Protein AF-A0A3R9KZ28-F1 (afdb_monomer_lite)

Organism: Streptococcus oralis (NCBI:txid1303)

Foldseek 3Di:
DPPPPPDPLVVVLQVLLLVWFKKKKKKKWWDFPCLVVDQLVRLQVLLCVVFVPQLFFQKKWWQDQVLDIDIDGDDAFAEDPVVVVCVVVLVVVVVVCCCPPVPPVSSVVSVVVPGDLQSTKMKTKGHWKWFAAPPRDIWTWIWMWMATSVGIIMIMIMTRLNRWGDDPLNPDTDGRTDKIWDQDSVDPRRYTDIPDPDDVCVVVVVSVVSSQPPPNGTDIDIDIDMDMDGPPVVVSVVDVCCVVVVPDD

Sequence (249 aa):
MKKTININWGEKISEVSKKIKEFKITSFYMLSTDLYKIDNKKLTHIITNKFENHPATIMILIGTKDNQLIAKKNKFWNIPSEIHHLKDAIDKKTNDYLDLYFIKLEKEKQKWLYSTESNQFIKFVFTPLIEFGKESKIYLYFVTLTVYQNGSIVIDLFEDLRDSFYDVDFQHPYTKTIAKLFPDFKKRNKSYSLDSSQQLDDILNYIKKELSSISGGIQLSERVFTLHFITNMKDMNKLEFFKKDKLYT

Secondary structure (DSSP, 8-state):
--------HHHHHHHHHTT--EEEEEEEEEE-TTGGGS-HHHHHHHHHHHHTT-TTEEEEEEE-TTS-EEEEE-PPPBPPGGGGGGHHHHHHHHHHHIIIIIIIHHHHHHHHSTT-GGG-EEEEEEPPEEEEEGGG-EEEEEEEEEEETTS-EEEEEEEE-TT-EE-TTSS-EE--EEEEEEE-TT-TT-BEEES-S--HHHHHHHHHHHHHTGGG----EEEEEEEEEETTHHHHTTSHHHHHS----

pLDDT: mean 82.63, std 11.64, range [38.84, 97.19]

Structure (mmCIF, N/CA/C/O backbone):
data_AF-A0A3R9KZ28-F1
#
_entry.id   AF-A0A3R9KZ28-F1
#
loop_
_atom_site.group_PDB
_atom_site.id
_atom_site.type_symbol
_atom_site.label_atom_id
_atom_site.label_alt_id
_atom_site.label_comp_id
_atom_site.label_asym_id
_atom_site.label_entity_id
_atom_site.label_seq_id
_atom_site.pdbx_PDB_ins_code
_atom_site.Cartn_x
_atom_site.Cartn_y
_atom_site.Cartn_z
_atom_site.occupancy
_atom_site.B_iso_or_equiv
_atom_site.auth_seq_id
_atom_site.auth_comp_id
_atom_site.auth_asym_id
_atom_site.auth_atom_id
_atom_site.pdbx_PDB_model_num
ATOM 1 N N . MET A 1 1 ? 8.437 21.775 -50.746 1.00 38.84 1 MET A N 1
ATOM 2 C CA . MET A 1 1 ? 7.679 20.695 -50.074 1.00 38.84 1 MET A CA 1
ATOM 3 C C . MET A 1 1 ? 8.191 20.551 -48.646 1.00 38.84 1 MET A C 1
ATOM 5 O O . MET A 1 1 ? 9.370 20.268 -48.474 1.00 38.84 1 MET A O 1
ATOM 9 N N . LYS A 1 2 ? 7.359 20.799 -47.622 1.00 44.62 2 LYS A N 1
ATOM 10 C CA . LYS A 1 2 ? 7.716 20.448 -46.236 1.00 44.62 2 LYS A CA 1
ATOM 11 C C . LYS A 1 2 ? 7.758 18.920 -46.160 1.00 44.62 2 LYS A C 1
ATOM 13 O O . LYS A 1 2 ? 6.738 18.291 -46.417 1.00 44.62 2 LYS A O 1
ATOM 18 N N . LYS A 1 3 ? 8.924 18.332 -45.869 1.00 43.25 3 LYS A N 1
ATOM 19 C CA . LYS A 1 3 ? 9.040 16.892 -45.595 1.00 43.25 3 LYS A CA 1
ATOM 20 C C . LYS A 1 3 ? 8.111 16.562 -44.428 1.00 43.25 3 LYS A C 1
ATOM 22 O O . LYS A 1 3 ? 8.322 17.061 -43.324 1.00 43.25 3 LYS A O 1
ATOM 27 N N . THR A 1 4 ? 7.093 15.748 -44.674 1.00 45.56 4 THR A N 1
ATOM 28 C CA . THR A 1 4 ? 6.280 15.142 -43.624 1.00 45.56 4 THR A CA 1
ATOM 29 C C . THR A 1 4 ? 7.198 14.201 -42.853 1.00 45.56 4 THR A C 1
ATOM 31 O O . THR A 1 4 ? 7.584 13.146 -43.351 1.00 45.56 4 THR A O 1
ATOM 34 N N . ILE A 1 5 ? 7.643 14.626 -41.672 1.00 58.75 5 ILE A N 1
ATOM 35 C CA . ILE A 1 5 ? 8.371 13.751 -40.757 1.00 58.75 5 ILE A CA 1
ATOM 36 C C . ILE A 1 5 ? 7.324 12.776 -40.232 1.00 58.75 5 ILE A C 1
ATOM 38 O O . ILE A 1 5 ? 6.458 13.163 -39.450 1.00 58.75 5 ILE A O 1
ATOM 42 N N . ASN A 1 6 ? 7.356 11.538 -40.718 1.00 56.78 6 ASN A N 1
ATOM 43 C CA . ASN A 1 6 ? 6.483 10.487 -40.219 1.00 56.78 6 ASN A CA 1
ATOM 44 C C . ASN A 1 6 ? 7.032 10.053 -38.852 1.00 56.78 6 ASN A C 1
ATOM 46 O O . ASN A 1 6 ? 7.963 9.255 -38.769 1.00 56.78 6 ASN A O 1
ATOM 50 N N . ILE A 1 7 ? 6.557 10.695 -37.784 1.00 65.19 7 ILE A N 1
ATOM 51 C CA . ILE A 1 7 ? 6.979 10.392 -36.415 1.00 65.19 7 ILE A CA 1
ATOM 52 C C . ILE A 1 7 ? 6.271 9.103 -35.995 1.00 65.19 7 ILE A C 1
ATOM 54 O O . ILE A 1 7 ? 5.045 9.075 -35.908 1.00 65.19 7 ILE A O 1
ATOM 58 N N . ASN A 1 8 ? 7.037 8.049 -35.705 1.00 75.62 8 ASN A N 1
ATOM 59 C CA . ASN A 1 8 ? 6.500 6.851 -35.067 1.00 75.62 8 ASN A CA 1
ATOM 60 C C . ASN A 1 8 ? 6.195 7.162 -33.595 1.00 75.62 8 ASN A C 1
ATOM 62 O O . ASN A 1 8 ? 7.062 7.084 -32.722 1.00 75.62 8 ASN A O 1
ATOM 66 N N . TRP A 1 9 ? 4.956 7.572 -33.326 1.00 70.56 9 TRP A N 1
ATOM 67 C CA . TRP A 1 9 ? 4.518 7.950 -31.984 1.00 70.56 9 TRP A CA 1
ATOM 68 C C . TRP A 1 9 ? 4.666 6.815 -30.973 1.00 70.56 9 TRP A C 1
ATOM 70 O O . TRP A 1 9 ? 5.047 7.090 -29.842 1.00 70.56 9 TRP A O 1
ATOM 80 N N . GLY A 1 10 ? 4.465 5.556 -31.375 1.00 71.88 10 GLY A N 1
ATOM 81 C CA . GLY A 1 10 ? 4.598 4.408 -30.474 1.00 71.88 10 GLY A CA 1
ATOM 82 C C . GLY A 1 10 ? 6.016 4.245 -29.915 1.00 71.88 10 GLY A C 1
ATOM 83 O O . GLY A 1 10 ? 6.197 4.063 -28.710 1.00 71.88 10 GLY A O 1
ATOM 84 N N . GLU A 1 11 ? 7.038 4.380 -30.763 1.00 74.06 11 GLU A N 1
ATOM 85 C CA . GLU A 1 11 ? 8.442 4.339 -30.325 1.00 74.06 11 GLU A CA 1
ATOM 86 C C . GLU A 1 11 ? 8.787 5.539 -29.440 1.00 74.06 11 GLU A C 1
ATOM 88 O O . GLU A 1 11 ? 9.354 5.372 -28.359 1.00 74.06 11 GLU A O 1
ATOM 93 N N . LYS A 1 12 ? 8.366 6.741 -29.850 1.00 76.88 12 LYS A N 1
ATOM 94 C CA . LYS A 1 12 ? 8.631 7.985 -29.116 1.00 76.88 12 LYS A CA 1
ATOM 95 C C . LYS A 1 12 ? 7.970 7.995 -27.733 1.00 76.88 12 LYS A C 1
ATOM 97 O O . LYS A 1 12 ? 8.601 8.408 -26.763 1.00 76.88 12 LYS A O 1
ATOM 102 N N . ILE A 1 13 ? 6.731 7.511 -27.620 1.00 76.12 13 ILE A N 1
ATOM 103 C CA . ILE A 1 13 ? 6.022 7.371 -26.341 1.00 76.12 13 ILE A CA 1
ATOM 104 C C . ILE A 1 13 ? 6.756 6.372 -25.455 1.00 76.12 13 ILE A C 1
ATOM 106 O O . ILE A 1 13 ? 7.112 6.720 -24.337 1.00 76.12 13 ILE A O 1
ATOM 110 N N . SER A 1 14 ? 7.099 5.190 -25.973 1.00 76.50 14 SER A N 1
ATOM 111 C CA . SER A 1 14 ? 7.869 4.190 -25.223 1.00 76.50 14 SER A CA 1
ATOM 112 C C . SER A 1 14 ? 9.207 4.741 -24.701 1.00 76.50 14 SER A C 1
ATOM 114 O O . SER A 1 14 ? 9.597 4.455 -23.567 1.00 76.50 14 SER A O 1
ATOM 116 N N . GLU A 1 15 ? 9.923 5.552 -25.485 1.00 80.62 15 GLU A N 1
ATOM 117 C CA . GLU A 1 15 ? 11.156 6.214 -25.038 1.00 80.62 15 GLU A CA 1
ATOM 118 C C . GLU A 1 15 ? 10.928 7.251 -23.932 1.00 80.62 15 GLU A C 1
ATOM 120 O O . GLU A 1 15 ? 11.744 7.362 -23.013 1.00 80.62 15 GLU A O 1
ATOM 125 N N . VAL A 1 16 ? 9.844 8.025 -24.018 1.00 79.00 16 VAL A N 1
ATOM 126 C CA . VAL A 1 16 ? 9.490 9.042 -23.020 1.00 79.00 16 VAL A CA 1
ATOM 127 C C . VAL A 1 16 ? 8.975 8.392 -21.737 1.00 79.00 16 VAL A C 1
ATOM 129 O O . VAL A 1 16 ? 9.408 8.789 -20.659 1.00 79.00 16 VAL A O 1
ATOM 132 N N . SER A 1 17 ? 8.128 7.365 -21.830 1.00 79.00 17 SER A N 1
ATOM 133 C CA . SER A 1 17 ? 7.586 6.621 -20.688 1.00 79.00 17 SER A CA 1
ATOM 134 C C . SER A 1 17 ? 8.682 6.088 -19.771 1.00 79.00 17 SER A C 1
ATOM 136 O O . SER A 1 17 ? 8.614 6.269 -18.562 1.00 79.00 17 SER A O 1
ATOM 138 N N . LYS A 1 18 ? 9.767 5.547 -20.341 1.00 80.44 18 LYS A N 1
ATOM 139 C CA . LYS A 1 18 ? 10.935 5.076 -19.572 1.00 80.44 18 LYS A CA 1
ATOM 140 C C . LYS A 1 18 ? 11.618 6.173 -18.748 1.00 80.44 18 LYS A C 1
ATOM 142 O O . LYS A 1 18 ? 12.398 5.864 -17.852 1.00 80.44 18 LYS A O 1
ATOM 147 N N . LYS A 1 19 ? 11.385 7.446 -19.076 1.00 82.06 19 LYS A N 1
ATOM 148 C CA . LYS A 1 19 ? 11.938 8.596 -18.353 1.00 82.06 19 LYS A CA 1
ATOM 149 C C . LYS A 1 19 ? 11.012 9.067 -17.236 1.00 82.06 19 LYS A C 1
ATOM 151 O O . LYS A 1 19 ? 11.490 9.797 -16.375 1.00 82.06 19 LYS A O 1
ATOM 156 N N . ILE A 1 20 ? 9.738 8.671 -17.215 1.00 81.94 20 ILE A N 1
ATOM 157 C CA . ILE A 1 20 ? 8.783 9.071 -16.177 1.00 81.94 20 ILE A CA 1
ATOM 158 C C . ILE A 1 20 ? 9.112 8.331 -14.876 1.00 81.94 20 ILE A C 1
ATOM 160 O O . ILE A 1 20 ? 9.275 7.112 -14.847 1.00 81.94 20 ILE A O 1
ATOM 164 N N . LYS A 1 21 ? 9.223 9.084 -13.778 1.00 85.44 21 LYS A N 1
ATOM 165 C CA . LYS A 1 21 ? 9.372 8.534 -12.427 1.00 85.44 21 LYS A CA 1
ATOM 166 C C . LYS A 1 21 ? 8.115 8.826 -11.629 1.00 85.44 21 LYS A C 1
ATOM 168 O O . LYS A 1 21 ? 8.004 9.897 -11.028 1.00 85.44 21 LYS A O 1
ATOM 173 N N . GLU A 1 22 ? 7.197 7.872 -11.621 1.00 85.75 22 GLU A N 1
ATOM 174 C CA . GLU A 1 22 ? 5.866 8.048 -11.053 1.00 85.75 22 GLU A CA 1
ATOM 175 C C . GLU A 1 22 ? 5.542 7.038 -9.951 1.00 85.75 22 GLU A C 1
ATOM 177 O O . GLU A 1 22 ? 5.983 5.889 -9.980 1.00 85.75 22 GLU A O 1
ATOM 182 N N . PHE A 1 23 ? 4.729 7.491 -8.999 1.00 86.31 23 PHE A N 1
ATOM 183 C CA . PHE A 1 23 ? 3.966 6.645 -8.088 1.00 86.31 23 PHE A CA 1
ATOM 184 C C . PHE A 1 23 ? 2.494 6.939 -8.250 1.00 86.31 23 PHE A C 1
ATOM 186 O O . PHE A 1 23 ? 2.109 8.103 -8.365 1.00 86.31 23 PHE A O 1
ATOM 193 N N . LYS A 1 24 ? 1.677 5.901 -8.161 1.00 88.00 24 LYS A N 1
ATOM 194 C CA . LYS A 1 24 ? 0.230 6.044 -8.139 1.00 88.00 24 LYS A CA 1
ATOM 195 C C . LYS A 1 24 ? -0.306 5.531 -6.814 1.00 88.00 24 LYS A C 1
ATOM 197 O O . LYS A 1 24 ? 0.131 4.499 -6.311 1.00 88.00 24 LYS A O 1
ATOM 202 N N . ILE A 1 25 ? -1.227 6.286 -6.233 1.00 89.94 25 ILE A N 1
ATOM 203 C CA . ILE A 1 25 ? -1.966 5.891 -5.039 1.00 89.94 25 ILE A CA 1
ATOM 204 C C . ILE A 1 25 ? -3.438 5.865 -5.415 1.00 89.94 25 ILE A C 1
ATOM 206 O O . ILE A 1 25 ? -3.992 6.889 -5.812 1.00 89.94 25 ILE A O 1
ATOM 210 N N . THR A 1 26 ? -4.068 4.705 -5.281 1.00 91.88 26 THR A N 1
ATOM 211 C CA . THR A 1 26 ? -5.521 4.573 -5.389 1.00 91.88 26 THR A CA 1
ATOM 212 C C . THR A 1 26 ? -6.090 4.337 -3.998 1.00 91.88 26 THR A C 1
ATOM 214 O O . THR A 1 26 ? -5.868 3.284 -3.402 1.00 91.88 26 THR A O 1
ATOM 217 N N . SER A 1 27 ? -6.805 5.327 -3.478 1.00 93.56 27 SER A N 1
ATOM 218 C CA . SER A 1 27 ? -7.429 5.305 -2.160 1.00 93.56 27 SER A CA 1
ATOM 219 C C . SER A 1 27 ? -8.894 4.900 -2.271 1.00 93.56 27 SER A C 1
ATOM 221 O O . SER A 1 27 ? -9.668 5.492 -3.024 1.00 93.56 27 SER A O 1
ATOM 223 N N . PHE A 1 28 ? -9.286 3.917 -1.471 1.00 94.75 28 PHE A N 1
ATOM 224 C CA . PHE A 1 28 ? -10.650 3.445 -1.304 1.00 94.75 28 PHE A CA 1
ATOM 225 C C . PHE A 1 28 ? -11.130 3.848 0.092 1.00 94.75 28 PHE A C 1
ATOM 227 O O . PHE A 1 28 ? -10.753 3.247 1.102 1.00 94.75 28 PHE A O 1
ATOM 234 N N . TYR A 1 29 ? -11.970 4.877 0.157 1.00 93.00 29 TYR A N 1
ATOM 235 C CA . TYR A 1 29 ? -12.619 5.301 1.393 1.00 93.00 29 TYR A CA 1
ATOM 236 C C . TYR A 1 29 ? -13.798 4.382 1.677 1.00 93.00 29 TYR A C 1
ATOM 238 O O . TYR A 1 29 ? -14.745 4.323 0.889 1.00 93.00 29 TYR A O 1
ATOM 246 N N . MET A 1 30 ? -13.729 3.666 2.796 1.00 93.19 30 MET A N 1
ATOM 247 C CA . MET A 1 30 ? -14.777 2.750 3.229 1.00 93.19 30 MET A CA 1
ATOM 248 C C . MET A 1 30 ? -15.790 3.524 4.071 1.00 93.19 30 MET A C 1
ATOM 250 O O . MET A 1 30 ? -15.479 3.996 5.164 1.00 93.19 30 MET A O 1
ATOM 254 N N . LEU A 1 31 ? -17.000 3.674 3.543 1.00 87.44 31 LEU A N 1
ATOM 255 C CA . LEU A 1 31 ? -18.079 4.452 4.140 1.00 87.44 31 LEU A CA 1
ATOM 256 C C . LEU A 1 31 ? -19.229 3.531 4.526 1.00 87.44 31 LEU A C 1
ATOM 258 O O . LEU A 1 31 ? -19.602 2.641 3.771 1.00 87.44 31 LEU A O 1
ATOM 262 N N . SER A 1 32 ? -19.850 3.769 5.672 1.00 85.56 32 SER A N 1
ATOM 263 C CA . SER A 1 32 ? -21.098 3.103 6.032 1.00 85.56 32 SER A CA 1
ATOM 264 C C . SER A 1 32 ? -21.897 3.985 6.965 1.00 85.56 32 SER A C 1
ATOM 266 O O . SER A 1 32 ? -21.346 4.601 7.878 1.00 85.56 32 SER A O 1
ATOM 268 N N . THR A 1 33 ? -23.210 3.990 6.771 1.00 83.38 33 THR A N 1
ATOM 269 C CA . THR A 1 33 ? -24.144 4.580 7.725 1.00 83.38 33 THR A CA 1
ATOM 270 C C . THR A 1 33 ? -24.236 3.771 9.012 1.00 83.38 33 THR A C 1
ATOM 272 O O . THR A 1 33 ? -24.865 4.232 9.939 1.00 83.38 33 THR A O 1
ATOM 275 N N . ASP A 1 34 ? -23.636 2.588 9.128 1.00 85.31 34 ASP A N 1
ATOM 276 C CA . ASP A 1 34 ? -23.659 1.829 10.384 1.00 85.31 34 ASP A CA 1
ATOM 277 C C . ASP A 1 34 ? -22.383 2.001 11.209 1.00 85.31 34 ASP A C 1
ATOM 279 O O . ASP A 1 34 ? -22.393 1.742 12.411 1.00 85.31 34 ASP A O 1
ATOM 283 N N . LEU A 1 35 ? -21.300 2.512 10.608 1.00 84.50 35 LEU A N 1
ATOM 284 C CA . LEU A 1 35 ? -20.039 2.738 11.320 1.00 84.50 35 LEU A CA 1
ATOM 285 C C . LEU A 1 35 ? -20.182 3.769 12.447 1.00 84.50 35 LEU A C 1
ATOM 287 O O . LEU A 1 35 ? -19.581 3.577 13.498 1.00 84.50 35 LEU A O 1
ATOM 291 N N . TYR A 1 36 ? -21.027 4.799 12.287 1.00 82.94 36 TYR A N 1
ATOM 292 C CA . TYR A 1 36 ? -21.241 5.812 13.337 1.00 82.94 36 TYR A CA 1
ATOM 293 C C . TYR A 1 36 ? -21.852 5.230 14.623 1.00 82.94 36 TYR A C 1
ATOM 295 O O . TYR A 1 36 ? -21.761 5.843 15.684 1.00 82.94 36 TYR A O 1
ATOM 303 N N . LYS A 1 37 ? -22.504 4.062 14.536 1.00 88.56 37 LYS A N 1
ATOM 304 C CA . LYS A 1 37 ? -23.132 3.383 15.680 1.00 88.56 37 LYS A CA 1
ATOM 305 C C . LYS A 1 37 ? -22.102 2.670 16.561 1.00 88.56 37 LYS A C 1
ATOM 307 O O . LYS A 1 37 ? -22.441 2.212 17.651 1.00 88.56 37 LYS A O 1
ATOM 312 N N . ILE A 1 38 ? -20.864 2.537 16.090 1.00 88.31 38 ILE A N 1
ATOM 313 C CA . ILE A 1 38 ? -19.772 1.873 16.793 1.00 88.31 38 ILE A CA 1
ATOM 314 C C . ILE A 1 38 ? -18.847 2.955 17.343 1.00 88.31 38 ILE A C 1
ATOM 316 O O . ILE A 1 38 ? -18.367 3.802 16.600 1.00 88.31 38 ILE A O 1
ATOM 320 N N . ASP A 1 39 ? -18.561 2.906 18.644 1.00 91.62 39 ASP A N 1
ATOM 321 C CA . ASP A 1 39 ? -17.535 3.763 19.241 1.00 91.62 39 ASP A CA 1
ATOM 322 C C . ASP A 1 39 ? -16.195 3.616 18.492 1.00 91.62 39 ASP A C 1
ATOM 324 O O . ASP A 1 39 ? -15.733 2.499 18.242 1.00 91.62 39 ASP A O 1
ATOM 328 N N . ASN A 1 40 ? -15.550 4.734 18.149 1.00 90.38 40 ASN A N 1
ATOM 329 C CA . ASN A 1 40 ? -14.350 4.725 17.308 1.00 90.38 40 ASN A CA 1
ATOM 330 C C . ASN A 1 40 ? -13.169 3.979 17.946 1.00 90.38 40 ASN A C 1
ATOM 332 O O . ASN A 1 40 ? -12.395 3.330 17.234 1.00 90.38 40 ASN A O 1
ATOM 336 N N . LYS A 1 41 ? -13.030 4.019 19.280 1.00 89.38 41 LYS A N 1
ATOM 337 C CA . LYS A 1 41 ? -11.977 3.264 19.977 1.00 89.38 41 LYS A CA 1
ATOM 338 C C . LYS A 1 41 ? -12.266 1.770 19.885 1.00 89.38 41 LYS A C 1
ATOM 340 O O . LYS A 1 41 ? -11.364 0.990 19.579 1.00 89.38 41 LYS A O 1
ATOM 345 N N . LYS A 1 42 ? -13.529 1.372 20.070 1.00 92.12 42 LYS A N 1
ATOM 346 C CA . LYS A 1 42 ? -13.981 -0.013 19.878 1.00 92.12 42 LYS A CA 1
ATOM 347 C C . LYS A 1 42 ? -13.774 -0.483 18.436 1.00 92.12 42 LYS A C 1
ATOM 349 O O . LYS A 1 42 ? -13.257 -1.580 18.236 1.00 92.12 42 LYS A O 1
ATOM 354 N N . LEU A 1 43 ? -14.126 0.333 17.444 1.00 91.62 43 LEU A N 1
ATOM 355 C CA . LEU A 1 43 ? -13.914 0.039 16.024 1.00 91.62 43 LEU A CA 1
ATOM 356 C C . LEU A 1 43 ? -12.428 -0.179 15.721 1.00 91.62 43 LEU A C 1
ATOM 358 O O . LEU A 1 43 ? -12.052 -1.210 15.162 1.00 91.62 43 LEU A O 1
ATOM 362 N N . THR A 1 44 ? -11.581 0.755 16.158 1.00 91.25 44 THR A N 1
ATOM 363 C CA . THR A 1 44 ? -10.124 0.669 15.995 1.00 91.25 44 THR A CA 1
ATOM 364 C C . THR A 1 44 ? -9.574 -0.603 16.635 1.00 91.25 44 THR A C 1
ATOM 366 O O . THR A 1 44 ? -8.768 -1.299 16.019 1.00 91.25 44 THR A O 1
ATOM 369 N N . HIS A 1 45 ? -10.043 -0.962 17.833 1.00 92.25 45 HIS A N 1
ATOM 370 C CA . HIS A 1 45 ? -9.635 -2.187 18.518 1.00 92.25 45 HIS A CA 1
ATOM 371 C C . HIS A 1 45 ? -10.047 -3.458 17.755 1.00 92.25 45 HIS A C 1
ATOM 373 O O . HIS A 1 45 ? -9.219 -4.346 17.559 1.00 92.25 45 HIS A O 1
ATOM 379 N N . ILE A 1 46 ? -11.293 -3.537 17.267 1.00 92.62 46 ILE A N 1
ATOM 380 C CA . ILE A 1 46 ? -11.783 -4.681 16.476 1.00 92.62 46 ILE A CA 1
ATOM 381 C C . ILE A 1 46 ? -10.928 -4.877 15.221 1.00 92.62 46 ILE A C 1
ATOM 383 O O . ILE A 1 46 ? -10.500 -5.997 14.936 1.00 92.62 46 ILE A O 1
ATOM 387 N N . ILE A 1 47 ? -10.666 -3.797 14.479 1.00 93.88 47 ILE A N 1
ATOM 388 C CA . ILE A 1 47 ? -9.858 -3.863 13.257 1.00 93.88 47 ILE A CA 1
ATOM 389 C C . ILE A 1 47 ? -8.415 -4.244 13.604 1.00 93.88 47 ILE A C 1
ATOM 391 O O . ILE A 1 47 ? -7.850 -5.142 12.984 1.00 93.88 47 ILE A O 1
ATOM 395 N N . THR A 1 48 ? -7.835 -3.645 14.644 1.00 93.56 48 THR A N 1
ATOM 396 C CA . THR A 1 48 ? -6.464 -3.961 15.069 1.00 93.56 48 THR A CA 1
ATOM 397 C C . THR A 1 48 ? -6.301 -5.437 15.399 1.00 93.56 48 THR A C 1
ATOM 399 O O . THR A 1 48 ? -5.414 -6.083 14.846 1.00 93.56 48 THR A O 1
ATOM 402 N N . ASN A 1 49 ? -7.213 -6.016 16.180 1.00 92.75 49 ASN A N 1
ATOM 403 C CA . ASN A 1 49 ? -7.156 -7.437 16.526 1.00 92.75 49 ASN A CA 1
ATOM 404 C C . ASN A 1 49 ? -7.225 -8.359 15.297 1.00 92.75 49 ASN A C 1
ATOM 406 O O . ASN A 1 49 ? -6.614 -9.427 15.301 1.00 92.75 49 ASN A O 1
ATOM 410 N N . LYS A 1 50 ? -7.948 -7.959 14.241 1.00 91.81 50 LYS A N 1
ATOM 411 C CA . LYS A 1 50 ? -8.041 -8.730 12.991 1.00 91.81 50 LYS A CA 1
ATOM 412 C C . LYS A 1 50 ? -6.751 -8.685 12.168 1.00 91.81 50 LYS A C 1
ATOM 414 O O . LYS A 1 50 ? -6.380 -9.696 11.575 1.00 91.81 50 LYS A O 1
ATOM 419 N N . PHE A 1 51 ? -6.078 -7.535 12.108 1.00 92.94 51 PHE A N 1
ATOM 420 C CA . PHE A 1 51 ? -5.007 -7.309 11.129 1.00 92.94 51 PHE A CA 1
ATOM 421 C C . PHE A 1 51 ? -3.594 -7.224 11.710 1.00 92.94 51 PHE A C 1
ATOM 423 O O . PHE A 1 51 ? -2.644 -7.508 10.982 1.00 92.94 51 PHE A O 1
ATOM 430 N N . GLU A 1 52 ? -3.412 -6.901 12.993 1.00 91.38 52 GLU A N 1
ATOM 431 C CA . GLU A 1 52 ? -2.078 -6.701 13.583 1.00 91.38 52 GLU A CA 1
ATOM 432 C C . GLU A 1 52 ? -1.195 -7.952 13.455 1.00 91.38 52 GLU A C 1
ATOM 434 O O . GLU A 1 52 ? -0.048 -7.880 13.016 1.00 91.38 52 GLU A O 1
ATOM 439 N N . ASN A 1 53 ? -1.761 -9.117 13.777 1.00 86.94 53 ASN A N 1
ATOM 440 C CA . ASN A 1 53 ? -1.061 -10.402 13.731 1.00 86.94 53 ASN A CA 1
ATOM 441 C C . ASN A 1 53 ? -1.346 -11.195 12.452 1.00 86.94 53 ASN A C 1
ATOM 443 O O . ASN A 1 53 ? -0.938 -12.355 12.337 1.00 86.94 53 ASN A O 1
ATOM 447 N N . HIS A 1 54 ? -2.051 -10.593 11.492 1.00 87.50 54 HIS A N 1
ATOM 448 C CA . HIS A 1 54 ? -2.353 -11.268 10.244 1.00 87.50 54 HIS A CA 1
ATOM 449 C C . HIS A 1 54 ? -1.039 -11.622 9.521 1.00 87.50 54 HIS A C 1
ATOM 451 O O . HIS A 1 54 ? -0.156 -10.767 9.416 1.00 87.50 54 HIS A O 1
ATOM 457 N N . PRO A 1 55 ? -0.875 -12.853 8.993 1.00 85.19 55 PRO A N 1
ATOM 458 C CA . PRO A 1 55 ? 0.391 -13.293 8.413 1.00 85.19 55 PRO A CA 1
ATOM 459 C C . PRO A 1 55 ? 0.934 -12.368 7.323 1.00 85.19 55 PRO A C 1
ATOM 461 O O . PRO A 1 55 ? 2.148 -12.222 7.219 1.00 85.19 55 PRO A O 1
ATOM 464 N N . ALA A 1 56 ? 0.046 -11.742 6.547 1.00 88.69 56 ALA A N 1
ATOM 465 C CA . ALA A 1 56 ? 0.382 -10.820 5.461 1.00 88.69 56 ALA A CA 1
ATOM 466 C C . ALA A 1 56 ? 0.778 -9.409 5.920 1.00 88.69 56 ALA A C 1
ATOM 468 O O . ALA A 1 56 ? 1.278 -8.645 5.104 1.00 88.69 56 ALA A O 1
ATOM 469 N N . THR A 1 57 ? 0.572 -9.044 7.186 1.00 92.81 57 THR A N 1
ATOM 470 C CA . THR A 1 57 ? 0.947 -7.725 7.706 1.00 92.81 57 THR A CA 1
ATOM 471 C C . THR A 1 57 ? 2.456 -7.681 7.931 1.00 92.81 57 THR A C 1
ATOM 473 O O . THR A 1 57 ? 2.977 -8.318 8.849 1.00 92.81 57 THR A O 1
ATOM 476 N N . ILE A 1 58 ? 3.171 -6.922 7.098 1.00 94.31 58 ILE A N 1
ATOM 477 C CA . ILE A 1 58 ? 4.639 -6.796 7.148 1.00 94.31 58 ILE A CA 1
ATOM 478 C C . ILE A 1 58 ? 5.104 -5.543 7.887 1.00 94.31 58 ILE A C 1
ATOM 480 O O . ILE A 1 58 ? 6.263 -5.461 8.289 1.00 94.31 58 ILE A O 1
ATOM 484 N N . MET A 1 59 ? 4.215 -4.574 8.099 1.00 96.44 59 MET A N 1
ATOM 485 C CA . MET A 1 59 ? 4.485 -3.411 8.934 1.00 96.44 59 MET A CA 1
ATOM 486 C C . MET A 1 59 ? 3.196 -2.881 9.561 1.00 96.44 59 MET A C 1
ATOM 488 O O . MET A 1 59 ? 2.137 -2.884 8.937 1.00 96.44 59 MET A O 1
ATOM 492 N N . ILE A 1 60 ? 3.316 -2.395 10.794 1.00 97.19 60 ILE A N 1
ATOM 493 C CA . ILE A 1 60 ? 2.286 -1.625 11.490 1.00 97.19 60 ILE A CA 1
ATOM 494 C C . ILE A 1 60 ? 2.864 -0.249 11.801 1.00 97.19 60 ILE A C 1
ATOM 496 O O . ILE A 1 60 ? 3.996 -0.139 12.284 1.00 97.19 60 ILE A O 1
ATOM 500 N N . LEU A 1 61 ? 2.080 0.788 11.534 1.00 95.44 61 LEU A N 1
ATOM 501 C CA . LEU A 1 61 ? 2.388 2.172 11.864 1.00 95.44 61 LEU A CA 1
ATOM 502 C C . LEU A 1 61 ? 1.314 2.732 12.782 1.00 95.44 61 LEU A C 1
ATOM 504 O O . LEU A 1 61 ? 0.127 2.552 12.519 1.00 95.44 61 LEU A O 1
ATOM 508 N N . ILE A 1 62 ? 1.732 3.434 13.828 1.00 93.69 62 ILE A N 1
ATOM 509 C CA . ILE A 1 62 ? 0.834 4.094 14.772 1.00 93.69 62 ILE A CA 1
ATOM 510 C C . ILE A 1 62 ? 1.221 5.567 14.837 1.00 93.69 62 ILE A C 1
ATOM 512 O O . ILE A 1 62 ? 2.323 5.900 15.279 1.00 93.69 62 ILE A O 1
ATOM 516 N N . GLY A 1 63 ? 0.318 6.432 14.379 1.00 90.38 63 GLY A N 1
ATOM 517 C CA . GLY A 1 63 ? 0.409 7.876 14.577 1.00 90.38 63 GLY A CA 1
ATOM 518 C C . GLY A 1 63 ? -0.226 8.258 15.909 1.00 90.38 63 GLY A C 1
ATOM 519 O O . GLY A 1 63 ? -1.392 7.939 16.149 1.00 90.38 63 GLY A O 1
ATOM 520 N N . THR A 1 64 ? 0.531 8.915 16.786 1.00 86.88 64 THR A N 1
ATOM 521 C CA . THR A 1 64 ? 0.060 9.337 18.114 1.00 86.88 64 THR A CA 1
ATOM 522 C C . THR A 1 64 ? -0.423 10.791 18.109 1.00 86.88 64 THR A C 1
ATOM 524 O O . THR A 1 64 ? -0.132 11.548 17.187 1.00 86.88 64 THR A O 1
ATOM 527 N N . LYS A 1 65 ? -1.132 11.212 19.170 1.00 80.75 65 LYS A N 1
ATOM 528 C CA . LYS A 1 65 ? -1.534 12.623 19.367 1.00 80.75 65 LYS A CA 1
ATOM 529 C C . LYS A 1 65 ? -0.361 13.600 19.368 1.00 80.75 65 LYS A C 1
ATOM 531 O O . LYS A 1 65 ? -0.539 14.756 19.010 1.00 80.75 65 LYS A O 1
ATOM 536 N N . ASP A 1 66 ? 0.816 13.137 19.777 1.00 79.56 66 ASP A N 1
ATOM 537 C CA . ASP A 1 66 ? 2.006 13.969 19.940 1.00 79.56 66 ASP A CA 1
ATOM 538 C C . ASP A 1 66 ? 2.834 14.012 18.639 1.00 79.56 66 ASP A C 1
ATOM 540 O O . ASP A 1 66 ? 4.039 14.264 18.666 1.00 79.56 66 ASP A O 1
ATOM 544 N N . ASN A 1 67 ? 2.201 13.708 17.495 1.00 76.62 67 ASN A N 1
ATOM 545 C CA . ASN A 1 67 ? 2.810 13.595 16.166 1.00 76.62 67 ASN A CA 1
ATOM 546 C C . ASN A 1 67 ? 4.002 12.622 16.109 1.00 76.62 67 ASN A C 1
ATOM 548 O O . ASN A 1 67 ? 4.881 12.738 15.248 1.00 76.62 67 ASN A O 1
ATOM 552 N N . GLN A 1 68 ? 4.052 11.649 17.023 1.00 85.75 68 GLN A N 1
ATOM 553 C CA . GLN A 1 68 ? 5.039 10.579 16.969 1.00 85.75 68 GLN A CA 1
ATOM 554 C C . GLN A 1 68 ? 4.534 9.468 16.053 1.00 85.75 68 GLN A C 1
ATOM 556 O O . GLN A 1 68 ? 3.347 9.144 16.037 1.00 85.75 68 GLN A O 1
ATOM 561 N N . LEU A 1 69 ? 5.459 8.868 15.307 1.00 90.12 69 LEU A N 1
ATOM 562 C CA . LEU A 1 69 ? 5.186 7.712 14.465 1.00 90.12 69 LEU A CA 1
ATOM 563 C C . LEU A 1 69 ? 5.936 6.509 15.027 1.00 90.12 69 LEU A C 1
ATOM 565 O O . LEU A 1 69 ? 7.168 6.480 15.016 1.00 90.12 69 LEU A O 1
ATOM 569 N N . ILE A 1 70 ? 5.189 5.520 15.505 1.00 92.69 70 ILE A N 1
ATOM 570 C CA . ILE A 1 70 ? 5.732 4.236 15.945 1.00 92.69 70 ILE A CA 1
ATOM 571 C C . ILE A 1 70 ? 5.638 3.274 14.766 1.00 92.69 70 ILE A C 1
ATOM 573 O O . ILE A 1 70 ? 4.560 3.093 14.204 1.00 92.69 70 ILE A O 1
ATOM 577 N N . ALA A 1 71 ? 6.757 2.652 14.397 1.00 94.88 71 ALA A N 1
ATOM 578 C CA . ALA A 1 71 ? 6.827 1.692 13.302 1.00 94.88 71 ALA A CA 1
ATOM 579 C C . ALA A 1 71 ? 7.312 0.332 13.804 1.00 94.88 71 ALA A C 1
ATOM 581 O O . ALA A 1 71 ? 8.375 0.227 14.414 1.00 94.88 71 ALA A O 1
ATOM 582 N N . LYS A 1 72 ? 6.550 -0.719 13.504 1.00 94.94 72 LYS A N 1
ATOM 583 C CA . LYS A 1 72 ? 6.897 -2.110 13.807 1.00 94.94 72 LYS A CA 1
ATOM 584 C C . LYS A 1 72 ? 6.942 -2.898 12.505 1.00 94.94 72 LYS A C 1
ATOM 586 O O . LYS A 1 72 ? 5.910 -3.085 11.866 1.00 94.94 72 LYS A O 1
ATOM 591 N N . LYS A 1 73 ? 8.134 -3.351 12.111 1.00 93.94 73 LYS A N 1
ATOM 592 C CA . LYS A 1 73 ? 8.328 -4.245 10.960 1.00 93.94 73 LYS A CA 1
ATOM 593 C C . LYS A 1 73 ? 8.183 -5.701 11.402 1.00 93.94 73 LYS A C 1
ATOM 595 O O . LYS A 1 73 ? 8.718 -6.097 12.435 1.00 93.94 73 LYS A O 1
ATOM 600 N N . ASN A 1 74 ? 7.494 -6.494 10.594 1.00 90.38 74 ASN A N 1
ATOM 601 C CA . ASN A 1 74 ? 7.377 -7.939 10.746 1.00 90.38 74 ASN A CA 1
ATOM 602 C C . ASN A 1 74 ? 8.256 -8.650 9.705 1.00 90.38 74 ASN A C 1
ATOM 604 O O . ASN A 1 74 ? 8.766 -8.040 8.766 1.00 90.38 74 ASN A O 1
ATOM 608 N N . LYS A 1 75 ? 8.433 -9.966 9.869 1.00 87.44 75 LYS A N 1
ATOM 609 C CA . LYS A 1 75 ? 9.192 -10.786 8.913 1.00 87.44 75 LYS A CA 1
ATOM 610 C C . LYS A 1 75 ? 8.496 -10.824 7.551 1.00 87.44 75 LYS A C 1
ATOM 612 O O . LYS A 1 75 ? 7.284 -11.033 7.485 1.00 87.44 75 LYS A O 1
ATOM 617 N N . PHE A 1 76 ? 9.286 -10.693 6.489 1.00 88.88 76 PHE A N 1
ATOM 618 C CA . PHE A 1 76 ? 8.817 -10.872 5.120 1.00 88.88 76 PHE A CA 1
ATOM 619 C C . PHE A 1 76 ? 8.472 -12.329 4.820 1.00 88.88 76 PHE A C 1
ATOM 621 O O . PHE A 1 76 ? 8.881 -13.252 5.529 1.00 88.88 76 PHE A O 1
ATOM 628 N N . TRP A 1 77 ? 7.668 -12.506 3.778 1.00 89.25 77 TRP A N 1
ATOM 629 C CA . TRP A 1 77 ? 7.201 -13.806 3.320 1.00 89.25 77 TRP A CA 1
ATOM 630 C C . TRP A 1 77 ? 8.309 -14.582 2.607 1.00 89.25 77 TRP A C 1
ATOM 632 O O . TRP A 1 77 ? 9.223 -14.008 2.014 1.00 89.25 77 TRP A O 1
ATOM 642 N N . ASN A 1 78 ? 8.210 -15.907 2.662 1.00 87.62 78 ASN A N 1
ATOM 643 C CA . ASN A 1 78 ? 9.083 -16.805 1.922 1.00 87.62 78 ASN A CA 1
ATOM 644 C C . ASN A 1 78 ? 8.759 -16.708 0.431 1.00 87.62 78 ASN A C 1
ATOM 646 O O . ASN A 1 78 ? 7.590 -16.751 0.040 1.00 87.62 78 ASN A O 1
ATOM 650 N N . ILE A 1 79 ? 9.789 -16.604 -0.400 1.00 87.25 79 ILE A N 1
ATOM 651 C CA . ILE A 1 79 ? 9.632 -16.652 -1.853 1.00 87.25 79 ILE A CA 1
ATOM 652 C C . ILE A 1 79 ? 9.823 -18.095 -2.359 1.00 87.25 79 ILE A C 1
ATOM 654 O O . ILE A 1 79 ? 10.476 -18.874 -1.670 1.00 87.25 79 ILE A O 1
ATOM 658 N N . PRO A 1 80 ? 9.241 -18.488 -3.507 1.00 86.50 80 PRO A N 1
ATOM 659 C CA . PRO A 1 80 ? 9.421 -19.820 -4.073 1.00 86.50 80 PRO A CA 1
ATOM 660 C C . PRO A 1 80 ? 10.884 -20.109 -4.416 1.00 86.50 80 PRO A C 1
ATOM 662 O O . PRO A 1 80 ? 11.633 -19.207 -4.806 1.00 86.50 80 PRO A O 1
ATOM 665 N N . SER A 1 81 ? 11.279 -21.376 -4.310 1.00 86.75 81 SER A N 1
ATOM 666 C CA . SER A 1 81 ? 12.651 -21.835 -4.563 1.00 86.75 81 SER A CA 1
ATOM 667 C C . SER A 1 81 ? 13.184 -21.458 -5.946 1.00 86.75 81 SER A C 1
ATOM 669 O O . SER A 1 81 ? 14.360 -21.136 -6.093 1.00 86.75 81 SER A O 1
ATOM 671 N N . GLU A 1 82 ? 12.302 -21.430 -6.939 1.00 85.19 82 GLU A N 1
ATOM 672 C CA . GLU A 1 82 ? 12.556 -21.141 -8.349 1.00 85.19 82 GLU A CA 1
ATOM 673 C C . GLU A 1 82 ? 13.175 -19.751 -8.552 1.00 85.19 82 GLU A C 1
ATOM 675 O O . GLU A 1 82 ? 13.967 -19.533 -9.466 1.00 85.19 82 GLU A O 1
ATOM 680 N N . ILE A 1 83 ? 12.857 -18.810 -7.662 1.00 86.12 83 ILE A N 1
ATOM 681 C CA . ILE A 1 83 ? 13.311 -17.419 -7.729 1.00 86.12 83 ILE A CA 1
ATOM 682 C C . ILE A 1 83 ? 14.079 -16.988 -6.475 1.00 86.12 83 ILE A C 1
ATOM 684 O O . ILE A 1 83 ? 14.274 -15.795 -6.249 1.00 86.12 83 ILE A O 1
ATOM 688 N N . HIS A 1 84 ? 14.559 -17.942 -5.666 1.00 88.81 84 HIS A N 1
ATOM 689 C CA . HIS A 1 84 ? 15.353 -17.666 -4.461 1.00 88.81 84 HIS A CA 1
ATOM 690 C C . HIS A 1 84 ? 16.546 -16.735 -4.718 1.00 88.81 84 HIS A C 1
ATOM 692 O O . HIS A 1 84 ? 16.885 -15.923 -3.861 1.00 88.81 84 HIS A O 1
ATOM 698 N N . HIS A 1 85 ? 17.139 -16.792 -5.912 1.00 88.69 85 HIS A N 1
ATOM 699 C CA . HIS A 1 85 ? 18.236 -15.915 -6.322 1.00 88.69 85 HIS A CA 1
ATOM 700 C C . HIS A 1 85 ? 17.867 -14.415 -6.338 1.00 88.69 85 HIS A C 1
ATOM 702 O O . HIS A 1 85 ? 18.758 -13.573 -6.279 1.00 88.69 85 HIS A O 1
ATOM 708 N N . LEU A 1 86 ? 16.575 -14.064 -6.388 1.00 88.62 86 LEU A N 1
ATOM 709 C CA . LEU A 1 86 ? 16.080 -12.682 -6.325 1.00 88.62 86 LEU A CA 1
ATOM 710 C C . LEU A 1 86 ? 15.706 -12.237 -4.906 1.00 88.62 86 LEU A C 1
ATOM 712 O O . LEU A 1 86 ? 15.336 -11.076 -4.724 1.00 88.62 86 LEU A O 1
ATOM 716 N N . LYS A 1 87 ? 15.799 -13.121 -3.899 1.00 90.25 87 LYS A N 1
ATOM 717 C CA . LYS A 1 87 ? 15.336 -12.852 -2.529 1.00 90.25 87 LYS A CA 1
ATOM 718 C C . LYS A 1 87 ? 15.882 -11.547 -1.971 1.00 90.25 87 LYS A C 1
ATOM 720 O O . LYS A 1 87 ? 15.114 -10.696 -1.536 1.00 90.25 87 LYS A O 1
ATOM 725 N N . ASP A 1 88 ? 17.199 -11.392 -2.009 1.00 91.69 88 ASP A N 1
ATOM 726 C CA . ASP A 1 88 ? 17.868 -10.253 -1.387 1.00 91.69 88 ASP A CA 1
ATOM 727 C C . ASP A 1 88 ? 17.508 -8.943 -2.092 1.00 91.69 88 ASP A C 1
ATOM 729 O O . ASP A 1 88 ? 17.326 -7.912 -1.445 1.00 91.69 88 ASP A O 1
ATOM 733 N N . ALA A 1 89 ? 17.342 -8.982 -3.419 1.00 91.94 89 ALA A N 1
ATOM 734 C CA . ALA A 1 89 ? 16.917 -7.826 -4.201 1.00 91.94 89 ALA A CA 1
ATOM 735 C C . ALA A 1 89 ? 15.479 -7.408 -3.859 1.00 91.94 89 ALA A C 1
ATOM 737 O O . ALA A 1 89 ? 15.210 -6.215 -3.700 1.00 91.94 89 ALA A O 1
ATOM 738 N N . ILE A 1 90 ? 14.574 -8.380 -3.705 1.00 91.94 90 ILE A N 1
ATOM 739 C CA . ILE A 1 90 ? 13.187 -8.153 -3.286 1.00 91.94 90 ILE A CA 1
ATOM 740 C C . ILE A 1 90 ? 13.159 -7.577 -1.872 1.00 91.94 90 ILE A C 1
ATOM 742 O O . ILE A 1 90 ? 12.621 -6.492 -1.676 1.00 91.94 90 ILE A O 1
ATOM 746 N N . ASP A 1 91 ? 13.784 -8.250 -0.905 1.00 93.31 91 ASP A N 1
ATOM 747 C CA . ASP A 1 91 ? 13.776 -7.844 0.503 1.00 93.31 91 ASP A CA 1
ATOM 748 C C . ASP A 1 91 ? 14.370 -6.444 0.688 1.00 93.31 9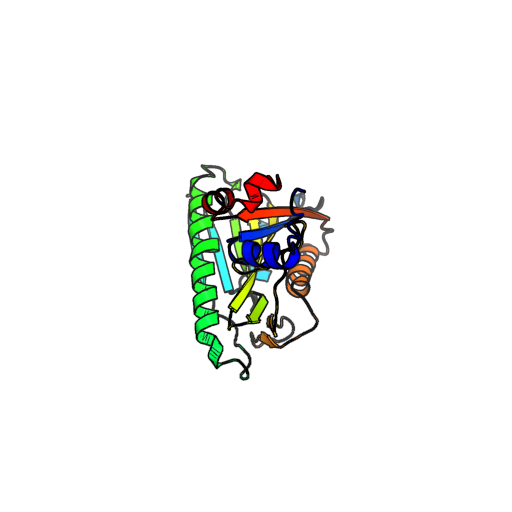1 ASP A C 1
ATOM 750 O O . ASP A 1 91 ? 13.825 -5.623 1.433 1.00 93.31 91 ASP A O 1
ATOM 754 N N . LYS A 1 92 ? 15.471 -6.145 -0.013 1.00 93.56 92 LYS A N 1
ATOM 755 C CA . LYS A 1 92 ? 16.080 -4.814 -0.014 1.00 93.56 92 LYS A CA 1
ATOM 756 C C . LYS A 1 92 ? 15.115 -3.773 -0.575 1.00 93.56 92 LYS A C 1
ATOM 758 O O . LYS A 1 92 ? 14.832 -2.789 0.103 1.00 93.56 92 LYS A O 1
ATOM 763 N N . LYS A 1 93 ? 14.561 -4.007 -1.770 1.00 91.81 93 LYS A N 1
ATOM 764 C CA . LYS A 1 93 ? 13.647 -3.057 -2.419 1.00 91.81 93 LYS A CA 1
ATOM 765 C C . LYS A 1 93 ? 12.376 -2.836 -1.593 1.00 91.81 93 LYS A C 1
ATOM 767 O O . LYS A 1 93 ? 11.935 -1.700 -1.442 1.00 91.81 93 LYS A O 1
ATOM 772 N N . THR A 1 94 ? 11.814 -3.895 -1.010 1.00 93.19 94 THR A N 1
ATOM 773 C CA . THR A 1 94 ? 10.680 -3.804 -0.086 1.00 93.19 94 THR A CA 1
ATOM 774 C C . THR A 1 94 ? 11.040 -2.958 1.132 1.00 93.19 94 THR A C 1
ATOM 776 O O . THR A 1 94 ? 10.301 -2.029 1.445 1.00 93.19 94 THR A O 1
ATOM 779 N N . ASN A 1 95 ? 12.176 -3.210 1.792 1.00 94.19 95 ASN A N 1
ATOM 780 C CA . ASN A 1 95 ? 12.609 -2.411 2.942 1.00 94.19 95 ASN A CA 1
ATOM 781 C C . ASN A 1 95 ? 12.806 -0.932 2.603 1.00 94.19 95 ASN A C 1
ATOM 783 O O . ASN A 1 95 ? 12.293 -0.085 3.332 1.00 94.19 95 ASN A O 1
ATOM 787 N N . ASP A 1 96 ? 13.473 -0.631 1.489 1.00 91.44 96 ASP A N 1
ATOM 788 C CA . ASP A 1 96 ? 13.697 0.744 1.039 1.00 91.44 96 ASP A CA 1
ATOM 789 C C . ASP A 1 96 ? 12.360 1.493 0.873 1.00 91.44 96 ASP A C 1
ATOM 791 O O . ASP A 1 96 ? 12.242 2.673 1.206 1.00 91.44 96 ASP A O 1
ATOM 795 N N . TYR A 1 97 ? 11.320 0.803 0.397 1.00 90.44 97 TYR A N 1
ATOM 796 C CA . TYR A 1 97 ? 10.001 1.394 0.153 1.00 90.44 97 TYR A CA 1
ATOM 797 C C . TYR A 1 97 ? 9.201 1.535 1.440 1.00 90.44 97 TYR A C 1
ATOM 799 O O . TYR A 1 97 ? 8.512 2.538 1.624 1.00 90.44 97 TYR A O 1
ATOM 807 N N . LEU A 1 98 ? 9.330 0.567 2.348 1.00 94.12 98 LEU A N 1
ATOM 808 C CA . LEU A 1 98 ? 8.803 0.671 3.701 1.00 94.12 98 LEU A CA 1
ATOM 809 C C . LEU A 1 98 ? 9.359 1.899 4.428 1.00 94.12 98 LEU A C 1
ATOM 811 O O . LEU A 1 98 ? 8.597 2.683 4.998 1.00 94.12 98 LEU A O 1
ATOM 815 N N . ASP A 1 99 ? 10.670 2.109 4.354 1.00 92.75 99 ASP A N 1
ATOM 816 C CA . ASP A 1 99 ? 11.323 3.245 5.000 1.00 92.75 99 ASP A CA 1
ATOM 817 C C . ASP A 1 99 ? 10.954 4.572 4.333 1.00 92.75 99 ASP A C 1
ATOM 819 O O . ASP A 1 99 ? 10.685 5.563 5.018 1.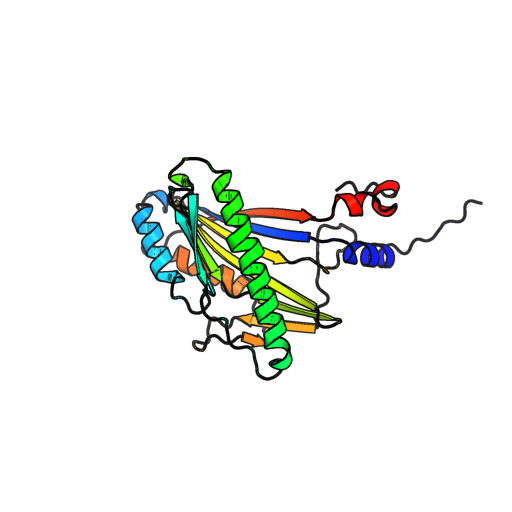00 92.75 99 ASP A O 1
ATOM 823 N N . LEU A 1 100 ? 10.880 4.599 3.001 1.00 88.56 100 LEU A N 1
ATOM 824 C CA . LEU A 1 100 ? 10.563 5.811 2.256 1.00 88.56 100 LEU A CA 1
ATOM 825 C C . LEU A 1 100 ? 9.078 6.197 2.346 1.00 88.56 100 LEU A C 1
ATOM 827 O O . LEU A 1 100 ? 8.761 7.286 2.823 1.00 88.56 100 LEU A O 1
ATOM 831 N N . TYR A 1 101 ? 8.167 5.342 1.877 1.00 86.50 101 TYR A N 1
ATOM 832 C CA . TYR A 1 101 ? 6.757 5.708 1.690 1.00 86.50 101 TYR A CA 1
ATOM 833 C C . TYR A 1 101 ? 5.928 5.593 2.959 1.00 86.50 101 TYR A C 1
ATOM 835 O O . TYR A 1 101 ? 4.995 6.366 3.150 1.00 86.50 101 TYR A O 1
ATOM 843 N N . PHE A 1 102 ? 6.260 4.644 3.830 1.00 91.44 102 PHE A N 1
ATOM 844 C CA . PHE A 1 102 ? 5.419 4.344 4.982 1.00 91.44 102 PHE A CA 1
ATOM 845 C C . PHE A 1 102 ? 5.982 4.937 6.271 1.00 91.44 102 PHE A C 1
ATOM 847 O O . PHE A 1 102 ? 5.214 5.446 7.076 1.00 91.44 102 PHE A O 1
ATOM 854 N N . ILE A 1 103 ? 7.303 4.980 6.455 1.00 92.00 103 ILE A N 1
ATOM 855 C CA . ILE A 1 103 ? 7.892 5.633 7.632 1.00 92.00 103 ILE A CA 1
ATOM 856 C C . ILE A 1 103 ? 8.146 7.118 7.366 1.00 92.00 103 ILE A C 1
ATOM 858 O O . ILE A 1 103 ? 7.591 7.971 8.057 1.00 92.00 103 ILE A O 1
ATOM 862 N N . LYS A 1 104 ? 8.986 7.457 6.381 1.00 90.69 104 LYS A N 1
ATOM 863 C CA . LYS A 1 104 ? 9.418 8.844 6.169 1.00 90.69 104 LYS A CA 1
ATOM 864 C C . LYS A 1 104 ? 8.267 9.742 5.720 1.00 90.69 104 LYS A C 1
ATOM 866 O O . LYS A 1 104 ? 8.054 10.775 6.349 1.00 90.69 104 LYS A O 1
ATOM 871 N N . LEU A 1 105 ? 7.525 9.375 4.671 1.00 84.88 105 LEU A N 1
ATOM 872 C CA . LEU A 1 105 ? 6.428 10.223 4.184 1.00 84.88 105 LEU A CA 1
ATOM 873 C C . LEU A 1 105 ? 5.296 10.370 5.203 1.00 84.88 105 LEU A C 1
ATOM 875 O O . LEU A 1 105 ? 4.842 11.492 5.409 1.00 84.88 105 LEU A O 1
ATOM 879 N N . GLU A 1 106 ? 4.870 9.297 5.879 1.00 87.44 106 GLU A N 1
ATOM 880 C CA . GLU A 1 106 ? 3.848 9.433 6.929 1.00 87.44 106 GLU A CA 1
ATOM 881 C C . GLU A 1 106 ? 4.354 10.298 8.083 1.00 87.44 106 GLU A C 1
ATOM 883 O O . GLU A 1 106 ? 3.615 11.152 8.560 1.00 87.44 106 GLU A O 1
ATOM 888 N N . LYS A 1 107 ? 5.624 10.167 8.492 1.00 86.06 107 LYS A N 1
ATOM 889 C CA . LYS A 1 107 ? 6.202 11.038 9.524 1.00 86.06 107 LYS A CA 1
ATOM 890 C C . LYS A 1 107 ? 6.168 12.507 9.110 1.00 86.06 107 LYS A C 1
ATOM 892 O O . LYS A 1 107 ? 5.816 13.353 9.925 1.00 86.06 107 LYS A O 1
ATOM 897 N N . GLU A 1 108 ? 6.525 12.824 7.866 1.00 84.19 108 GLU A N 1
ATOM 898 C CA . GLU A 1 108 ? 6.432 14.199 7.369 1.00 84.19 108 GLU A CA 1
ATOM 899 C C . GLU A 1 108 ? 4.976 14.672 7.306 1.00 84.19 108 GLU A C 1
ATOM 901 O O . GLU A 1 108 ? 4.679 15.758 7.791 1.00 84.19 108 GLU A O 1
ATOM 906 N N . LYS A 1 109 ? 4.047 13.845 6.811 1.00 81.38 109 LYS A N 1
ATOM 907 C CA . LYS A 1 109 ? 2.607 14.148 6.807 1.00 81.38 109 LYS A CA 1
ATOM 908 C C . LYS A 1 109 ? 2.088 14.455 8.215 1.00 81.38 109 LYS A C 1
ATOM 910 O O . LYS A 1 109 ? 1.373 15.436 8.385 1.00 81.38 109 LYS A O 1
ATOM 915 N N . GLN A 1 110 ? 2.491 13.684 9.228 1.00 75.62 110 GLN A N 1
ATOM 916 C CA . GLN A 1 110 ? 2.094 13.926 10.620 1.00 75.62 110 GLN A CA 1
ATOM 917 C C . GLN A 1 110 ? 2.566 15.284 11.153 1.00 75.62 110 GLN A C 1
ATOM 919 O O . GLN A 1 110 ? 1.853 15.902 11.937 1.00 75.62 110 GLN A O 1
ATOM 924 N N . LYS A 1 111 ? 3.713 15.805 10.697 1.00 74.69 111 LYS A N 1
ATOM 925 C CA . LYS A 1 111 ? 4.150 17.158 11.084 1.00 74.69 111 LYS A CA 1
ATOM 926 C C . LYS A 1 111 ? 3.225 18.248 10.551 1.00 74.69 111 LYS A C 1
ATOM 928 O O . LYS A 1 111 ? 3.052 19.250 11.226 1.00 74.69 111 LYS A O 1
ATOM 933 N N . TRP A 1 112 ? 2.654 18.070 9.360 1.00 72.31 112 TRP A N 1
ATOM 934 C CA . TRP A 1 112 ? 1.795 19.077 8.723 1.00 72.31 112 TRP A CA 1
ATOM 935 C C . TRP A 1 112 ? 0.366 19.090 9.270 1.00 72.31 112 TRP A C 1
ATOM 937 O O . TRP A 1 112 ? -0.312 20.111 9.204 1.00 72.31 112 TRP A O 1
ATOM 947 N N . LEU A 1 113 ? -0.089 17.973 9.832 1.00 66.56 113 LEU A N 1
ATOM 948 C CA . LEU A 1 113 ? -1.452 17.779 10.319 1.00 66.56 113 LEU A CA 1
ATOM 949 C C . LEU A 1 113 ? -1.657 18.287 11.768 1.00 66.56 113 LEU A C 1
ATOM 951 O O . LEU A 1 113 ? -2.357 17.652 12.550 1.00 66.56 113 LEU A O 1
ATOM 955 N N . TYR A 1 114 ? -1.041 19.411 12.156 1.00 53.75 114 TYR A N 1
ATOM 956 C CA . TYR A 1 114 ? -1.026 19.934 13.534 1.00 53.75 114 TYR A CA 1
ATOM 957 C C . TYR A 1 114 ? -2.363 19.782 14.317 1.00 53.75 114 TYR A C 1
ATOM 959 O O . TYR A 1 114 ? -3.420 20.246 13.895 1.00 53.75 114 TYR A O 1
ATOM 967 N N . SER A 1 115 ? -2.259 19.147 15.496 1.00 51.94 115 SER A N 1
ATOM 968 C CA . SER A 1 115 ? -3.084 19.315 16.713 1.00 51.94 115 SER A CA 1
ATOM 969 C C . SER A 1 115 ? -4.576 18.948 16.724 1.00 51.94 115 SER A C 1
ATOM 971 O O . SER A 1 115 ? -5.330 19.539 17.495 1.00 51.94 115 SER A O 1
ATOM 973 N N . THR A 1 116 ? -5.033 17.947 15.976 1.00 55.94 116 THR A N 1
ATOM 974 C CA . THR A 1 116 ? -6.379 17.384 16.208 1.00 55.94 116 THR A CA 1
ATOM 975 C C . THR A 1 116 ? -6.298 15.894 16.527 1.00 55.94 116 THR A C 1
ATOM 977 O O . THR A 1 116 ? -5.564 15.151 15.877 1.00 55.94 116 THR A O 1
ATOM 980 N N . GLU A 1 117 ? -7.059 15.430 17.529 1.00 55.69 117 GLU A N 1
ATOM 981 C CA . GLU A 1 117 ? -7.187 13.996 17.860 1.00 55.69 117 GLU A CA 1
ATOM 982 C C . GLU A 1 117 ? -7.560 13.142 16.631 1.00 55.69 117 GLU A C 1
ATOM 984 O O . GLU A 1 117 ? -7.233 11.956 16.579 1.00 55.69 117 GLU A O 1
ATOM 989 N N . SER A 1 118 ? -8.160 13.756 15.603 1.00 57.50 118 SER A N 1
ATOM 990 C CA . SER A 1 118 ? -8.511 13.144 14.318 1.00 57.50 118 SER A CA 1
ATOM 991 C C . SER A 1 118 ? -7.335 12.634 13.480 1.00 57.50 118 SER A C 1
ATOM 993 O O . SER A 1 118 ? -7.580 11.892 12.532 1.00 57.50 118 SER A O 1
ATOM 995 N N . ASN A 1 119 ? -6.087 12.978 13.815 1.00 67.62 119 ASN A N 1
ATOM 996 C CA . ASN A 1 119 ? -4.910 12.549 13.049 1.00 67.62 119 ASN A CA 1
ATOM 997 C C . ASN A 1 119 ? -4.191 11.334 13.637 1.00 67.62 119 ASN A C 1
ATOM 999 O O . ASN A 1 119 ? -3.270 10.817 13.011 1.00 67.62 119 ASN A O 1
ATOM 1003 N N . GLN A 1 120 ? -4.641 10.829 14.790 1.00 86.50 120 GLN A N 1
ATOM 1004 C CA . GLN A 1 120 ? -4.205 9.525 15.275 1.00 86.50 120 GLN A CA 1
ATOM 1005 C C . GLN A 1 120 ? -4.722 8.422 14.354 1.00 86.50 120 GLN A C 1
ATOM 1007 O O . GLN A 1 120 ? -5.896 8.411 13.970 1.00 86.50 120 GLN A O 1
ATOM 1012 N N . PHE A 1 121 ? -3.862 7.460 14.041 1.00 91.75 121 PHE A N 1
ATOM 1013 C CA . PHE A 1 121 ? -4.223 6.353 13.169 1.00 91.75 121 PHE A CA 1
ATOM 1014 C C . PHE A 1 121 ? -3.421 5.099 13.487 1.00 91.75 121 PHE A C 1
ATOM 1016 O O . PHE A 1 121 ? -2.326 5.163 14.049 1.00 91.75 121 PHE A O 1
ATOM 1023 N N . ILE A 1 122 ? -3.955 3.964 13.051 1.00 95.12 122 ILE A N 1
ATOM 1024 C CA . ILE A 1 122 ? -3.212 2.717 12.909 1.00 95.12 122 ILE A CA 1
ATOM 1025 C C . ILE A 1 122 ? -3.255 2.331 11.434 1.00 95.12 122 ILE A C 1
ATOM 1027 O O . ILE A 1 122 ? -4.331 2.270 10.837 1.00 95.12 122 ILE A O 1
ATOM 1031 N N . LYS A 1 123 ? -2.085 2.099 10.836 1.00 96.50 123 LYS A N 1
ATOM 1032 C CA . LYS A 1 123 ? -1.942 1.631 9.457 1.00 96.50 123 LYS A CA 1
ATOM 1033 C C . LYS A 1 123 ? -1.280 0.261 9.433 1.00 96.50 123 LYS A C 1
ATOM 1035 O O . LYS A 1 123 ? -0.209 0.071 10.004 1.00 96.50 123 LYS A O 1
ATOM 1040 N N . PHE A 1 124 ? -1.899 -0.664 8.717 1.00 96.94 124 PHE A N 1
ATOM 1041 C CA . PHE A 1 124 ? -1.380 -1.988 8.407 1.00 96.94 124 PHE A CA 1
ATOM 1042 C C . PHE A 1 124 ? -0.877 -1.977 6.968 1.00 96.94 124 PHE A C 1
ATOM 1044 O O . PHE A 1 124 ? -1.638 -1.681 6.047 1.00 96.94 124 PHE A O 1
ATOM 1051 N N . VAL A 1 125 ? 0.400 -2.286 6.772 1.00 95.88 125 VAL A N 1
ATOM 1052 C CA . VAL A 1 125 ? 1.003 -2.463 5.449 1.00 95.88 125 VAL A CA 1
ATOM 1053 C C . VAL A 1 125 ? 1.093 -3.956 5.178 1.00 95.88 125 VAL A C 1
ATOM 1055 O O . VAL A 1 125 ? 1.743 -4.697 5.927 1.00 95.88 125 VAL A O 1
ATOM 1058 N N . PHE A 1 126 ? 0.428 -4.397 4.116 1.00 93.44 126 PHE A N 1
ATOM 1059 C CA . PHE A 1 126 ? 0.434 -5.792 3.704 1.00 93.44 126 PHE A CA 1
ATOM 1060 C C . PHE A 1 126 ? 1.625 -6.085 2.792 1.00 93.44 126 PHE A C 1
ATOM 1062 O O . PHE A 1 126 ? 2.193 -5.194 2.158 1.00 93.44 126 PHE A O 1
ATOM 1069 N N . THR A 1 127 ? 2.023 -7.352 2.759 1.00 91.88 127 THR A N 1
ATOM 1070 C CA . THR A 1 127 ? 3.064 -7.844 1.862 1.00 91.88 127 THR A CA 1
ATOM 1071 C C . THR A 1 127 ? 2.680 -7.542 0.405 1.00 91.88 127 THR A C 1
ATOM 1073 O O . THR A 1 127 ? 1.513 -7.722 0.043 1.00 91.88 127 THR A O 1
ATOM 1076 N N . PRO A 1 128 ? 3.607 -7.023 -0.419 1.00 92.06 128 PRO A N 1
ATOM 1077 C CA . PRO A 1 128 ? 3.258 -6.502 -1.736 1.00 92.06 128 PRO A CA 1
ATOM 1078 C C . PRO A 1 128 ? 2.969 -7.619 -2.741 1.00 92.06 128 PRO A C 1
ATOM 1080 O O . PRO A 1 128 ? 3.532 -8.705 -2.638 1.00 92.06 128 PRO A O 1
ATOM 1083 N N . LEU A 1 129 ? 2.168 -7.328 -3.767 1.00 90.19 129 LEU A N 1
ATOM 1084 C CA . LEU A 1 129 ? 2.280 -8.050 -5.037 1.00 90.19 129 LEU A CA 1
ATOM 1085 C C . LEU A 1 129 ? 3.607 -7.641 -5.687 1.00 90.19 129 LEU A C 1
ATOM 1087 O O . LEU A 1 129 ? 3.962 -6.458 -5.694 1.00 90.19 129 LEU A O 1
ATOM 1091 N N . ILE A 1 130 ? 4.321 -8.617 -6.243 1.00 89.75 130 ILE A N 1
ATOM 1092 C CA . ILE A 1 130 ? 5.594 -8.381 -6.921 1.00 89.75 130 ILE A CA 1
ATOM 1093 C C . ILE A 1 130 ? 5.438 -8.764 -8.384 1.00 89.75 130 ILE A C 1
ATOM 1095 O O . ILE A 1 130 ? 5.058 -9.890 -8.696 1.00 89.75 130 ILE A O 1
ATOM 1099 N N . GLU A 1 131 ? 5.773 -7.848 -9.283 1.00 88.62 131 GLU A N 1
ATOM 1100 C CA . GLU A 1 131 ? 5.898 -8.156 -10.703 1.00 88.62 131 GLU A CA 1
ATOM 1101 C C . GLU A 1 131 ? 7.356 -8.071 -11.136 1.00 88.62 131 GLU A C 1
ATOM 1103 O O . GLU A 1 131 ? 8.081 -7.146 -10.768 1.00 88.62 131 GLU A O 1
ATOM 1108 N N . PHE A 1 132 ? 7.784 -9.025 -11.952 1.00 86.06 132 PHE A N 1
ATOM 1109 C CA . PHE A 1 132 ? 9.096 -9.004 -12.576 1.00 86.06 132 PHE A CA 1
ATOM 1110 C C . PHE A 1 132 ? 8.962 -8.551 -14.017 1.00 86.06 132 PHE A C 1
ATOM 1112 O O . PHE A 1 132 ? 8.252 -9.174 -14.802 1.00 86.06 132 PHE A O 1
ATOM 1119 N N . GLY A 1 133 ? 9.645 -7.474 -14.379 1.00 80.94 133 GLY A N 1
ATOM 1120 C CA . GLY A 1 133 ? 9.787 -7.041 -15.760 1.00 80.94 133 GLY A CA 1
ATOM 1121 C C . GLY A 1 133 ? 10.989 -7.672 -16.452 1.00 80.94 133 GLY A C 1
ATOM 1122 O O . GLY A 1 133 ? 11.784 -8.405 -15.863 1.00 80.94 133 GLY A O 1
ATOM 1123 N N . LYS A 1 134 ? 11.164 -7.311 -17.724 1.00 76.12 134 LYS A N 1
ATOM 1124 C CA . LYS A 1 134 ? 12.422 -7.550 -18.447 1.00 76.12 134 LYS A CA 1
ATOM 1125 C C . LYS A 1 134 ? 13.601 -6.882 -17.720 1.00 76.12 134 LYS A C 1
ATOM 1127 O O . LYS A 1 134 ? 13.408 -5.900 -17.009 1.00 76.12 134 LYS A O 1
ATOM 1132 N N . GLU A 1 135 ? 14.811 -7.409 -17.923 1.00 76.31 135 GLU A N 1
ATOM 1133 C CA . GLU A 1 135 ? 16.056 -6.889 -17.315 1.00 76.31 135 GLU A CA 1
ATOM 1134 C C . GLU A 1 135 ? 16.051 -6.916 -15.773 1.00 76.31 135 GLU A C 1
ATOM 1136 O O . GLU A 1 135 ? 16.646 -6.060 -15.122 1.00 76.31 135 GLU A O 1
ATOM 1141 N N . SER A 1 136 ? 15.363 -7.894 -15.174 1.00 70.69 136 SER A N 1
ATOM 1142 C CA . SER A 1 136 ? 15.299 -8.087 -13.716 1.00 70.69 136 SER A CA 1
ATOM 1143 C C . SER A 1 136 ? 14.700 -6.902 -12.945 1.00 70.69 136 SER A C 1
ATOM 1145 O O . SER A 1 136 ? 14.987 -6.713 -11.760 1.00 70.69 136 SER A O 1
ATOM 1147 N N . LYS A 1 137 ? 13.848 -6.094 -13.592 1.00 84.81 137 LYS A N 1
ATOM 1148 C CA . LYS A 1 137 ? 13.096 -5.031 -12.912 1.00 84.81 137 LYS A CA 1
ATOM 1149 C C . LYS A 1 137 ? 12.058 -5.640 -11.975 1.00 84.81 137 LYS A C 1
ATOM 1151 O O . LYS A 1 137 ? 11.340 -6.553 -12.360 1.00 84.81 137 LYS A O 1
ATOM 1156 N N . ILE A 1 138 ? 11.971 -5.118 -10.757 1.00 87.50 138 ILE A N 1
ATOM 1157 C CA . ILE A 1 138 ? 11.038 -5.579 -9.720 1.00 87.50 138 ILE A CA 1
ATOM 1158 C C . ILE A 1 138 ? 10.038 -4.457 -9.470 1.00 87.50 138 ILE A C 1
ATOM 1160 O O . ILE A 1 138 ? 10.450 -3.396 -9.020 1.00 87.50 138 ILE A O 1
ATOM 1164 N N . TYR A 1 139 ? 8.755 -4.660 -9.716 1.00 87.56 139 TYR A N 1
ATOM 1165 C CA . TYR A 1 139 ? 7.700 -3.695 -9.409 1.00 87.56 139 TYR A CA 1
ATOM 1166 C C . TYR A 1 139 ? 6.956 -4.162 -8.162 1.00 87.56 139 TYR A C 1
ATOM 1168 O O . TYR A 1 139 ? 6.673 -5.352 -8.019 1.00 87.56 139 TYR A O 1
ATOM 1176 N N . LEU A 1 140 ? 6.684 -3.236 -7.242 1.00 89.81 140 LEU A N 1
ATOM 1177 C CA . LEU A 1 140 ? 6.022 -3.529 -5.974 1.00 89.81 140 LEU A CA 1
ATOM 1178 C C . LEU A 1 140 ? 4.692 -2.788 -5.901 1.00 89.81 140 LEU A C 1
ATOM 1180 O O . LEU A 1 140 ? 4.644 -1.574 -6.104 1.00 89.81 140 LEU A O 1
ATOM 1184 N N . TYR A 1 141 ? 3.648 -3.524 -5.535 1.00 90.56 141 TYR A N 1
ATOM 1185 C CA . TYR A 1 141 ? 2.304 -2.997 -5.345 1.00 90.56 141 TYR A CA 1
ATOM 1186 C C . TYR A 1 141 ? 1.863 -3.304 -3.919 1.00 90.56 141 TYR A C 1
ATOM 1188 O O . TYR A 1 141 ? 1.617 -4.460 -3.566 1.00 90.56 141 TYR A O 1
ATOM 1196 N N . PHE A 1 142 ? 1.806 -2.277 -3.077 1.00 93.06 142 PHE A N 1
ATOM 1197 C CA . PHE A 1 142 ? 1.438 -2.426 -1.673 1.00 93.06 142 PHE A CA 1
ATOM 1198 C C . PHE A 1 142 ? -0.033 -2.100 -1.480 1.00 93.06 142 PHE A C 1
ATOM 1200 O O . PHE A 1 142 ? -0.502 -1.051 -1.910 1.00 93.06 142 PHE A O 1
ATOM 1207 N N . VAL A 1 143 ? -0.735 -2.956 -0.746 1.00 94.00 143 VAL A N 1
ATOM 1208 C CA . VAL A 1 143 ? -2.040 -2.617 -0.180 1.00 94.00 143 VAL A CA 1
ATOM 1209 C C . VAL A 1 143 ? -1.826 -2.222 1.274 1.00 94.00 143 VAL A C 1
ATOM 1211 O O . VAL A 1 143 ? -1.058 -2.865 1.996 1.00 94.00 143 VAL A O 1
ATOM 1214 N N . THR A 1 144 ? -2.497 -1.167 1.721 1.00 96.06 144 THR A N 1
ATOM 1215 C CA . THR A 1 144 ? -2.506 -0.767 3.130 1.00 96.06 144 THR A CA 1
ATOM 1216 C C . THR A 1 144 ? -3.920 -0.539 3.625 1.00 96.06 144 THR A C 1
ATOM 1218 O O . THR A 1 144 ? -4.779 -0.138 2.851 1.00 96.06 144 THR A O 1
ATOM 1221 N N . LEU A 1 145 ? -4.154 -0.777 4.912 1.00 97.19 145 LEU A N 1
ATOM 1222 C CA . LEU A 1 145 ? -5.394 -0.440 5.606 1.00 97.19 145 LEU A CA 1
ATOM 1223 C C . LEU A 1 145 ? -5.072 0.567 6.703 1.00 97.19 145 LEU A C 1
ATOM 1225 O O . LEU A 1 145 ? -4.280 0.265 7.590 1.00 97.19 145 LEU A O 1
ATOM 1229 N N . THR A 1 146 ? -5.709 1.730 6.672 1.00 95.56 146 THR A N 1
ATOM 1230 C CA . THR A 1 146 ? -5.578 2.775 7.688 1.00 95.56 146 THR A CA 1
ATOM 1231 C C . THR A 1 146 ? -6.910 2.982 8.392 1.00 95.56 146 THR A C 1
ATOM 1233 O O . THR A 1 146 ? -7.926 3.197 7.734 1.00 95.56 146 THR A O 1
ATOM 1236 N N . VAL A 1 147 ? -6.896 2.962 9.724 1.00 94.25 147 VAL A N 1
ATOM 1237 C CA . VAL A 1 147 ? -8.029 3.356 10.568 1.00 94.25 147 VAL A CA 1
ATOM 1238 C C . VAL A 1 147 ? -7.625 4.575 11.375 1.00 94.25 147 VAL A C 1
ATOM 1240 O O . VAL A 1 147 ? -6.654 4.529 12.129 1.00 94.25 147 VAL A O 1
ATOM 1243 N N . TYR A 1 148 ? -8.369 5.660 11.210 1.00 90.94 148 TYR A N 1
ATOM 1244 C CA . TYR A 1 148 ? -8.193 6.891 11.969 1.00 90.94 148 TYR A CA 1
ATOM 1245 C C . TYR A 1 148 ? -9.066 6.858 13.228 1.00 90.94 148 TYR A C 1
ATOM 1247 O O . TYR A 1 148 ? -10.159 6.293 13.220 1.00 90.94 148 TYR A O 1
ATOM 1255 N N . GLN A 1 149 ? -8.634 7.516 14.306 1.00 86.81 149 GLN A N 1
ATOM 1256 C CA . GLN A 1 149 ? -9.408 7.590 15.559 1.00 86.81 149 GLN A CA 1
ATOM 1257 C C . GLN A 1 149 ? -10.748 8.328 15.411 1.00 86.81 149 GLN A C 1
ATOM 1259 O O . GLN A 1 149 ? -11.622 8.207 16.265 1.00 86.81 149 GLN A O 1
ATOM 1264 N N . ASN A 1 150 ? -10.947 9.068 14.318 1.00 85.38 150 ASN A N 1
ATOM 1265 C CA . ASN A 1 150 ? -12.248 9.643 13.973 1.00 85.38 150 ASN A CA 1
ATOM 1266 C C . ASN A 1 150 ? -13.215 8.630 13.317 1.00 85.38 150 ASN A C 1
ATOM 1268 O O . ASN A 1 150 ? -14.315 9.018 12.938 1.00 85.38 150 ASN A O 1
ATOM 1272 N N . GLY A 1 151 ? -12.816 7.360 13.177 1.00 86.56 151 GLY A N 1
ATOM 1273 C CA . GLY A 1 151 ? -13.618 6.288 12.582 1.00 86.56 151 GLY A CA 1
ATOM 1274 C C . GLY A 1 151 ? -13.455 6.142 11.068 1.00 86.56 151 GLY A C 1
ATOM 1275 O O . GLY A 1 151 ? -14.027 5.224 10.484 1.00 86.56 151 GLY A O 1
ATOM 1276 N N . SER A 1 152 ? -12.663 7.003 10.417 1.00 89.62 152 SER A N 1
ATOM 1277 C CA . SER A 1 152 ? -12.407 6.893 8.977 1.00 89.62 152 SER A CA 1
ATOM 1278 C C . SER A 1 152 ? -11.564 5.660 8.671 1.00 89.62 152 SER A C 1
ATOM 1280 O O . SER A 1 152 ? -10.541 5.421 9.316 1.00 89.62 152 SER A O 1
ATOM 1282 N N . ILE A 1 153 ? -11.963 4.913 7.644 1.00 94.38 153 ILE A N 1
ATOM 1283 C CA . ILE A 1 153 ? -11.257 3.720 7.180 1.00 94.38 153 ILE A CA 1
ATOM 1284 C C . ILE A 1 153 ? -10.865 3.929 5.719 1.00 94.38 153 ILE A C 1
ATOM 1286 O O . ILE A 1 153 ? -11.714 4.197 4.867 1.00 94.38 153 ILE A O 1
ATOM 1290 N N . VAL A 1 154 ? -9.573 3.802 5.430 1.00 94.62 154 VAL A N 1
ATOM 1291 C CA . VAL A 1 154 ? -9.015 3.991 4.088 1.00 94.62 154 VAL A CA 1
ATOM 1292 C C . VAL A 1 154 ? -8.170 2.784 3.728 1.00 94.62 154 VAL A C 1
ATOM 1294 O O . VAL A 1 154 ? -7.298 2.385 4.499 1.00 94.62 154 VAL A O 1
ATOM 1297 N N . ILE A 1 155 ? -8.421 2.211 2.556 1.00 96.31 155 ILE A N 1
ATOM 1298 C CA . ILE A 1 155 ? -7.533 1.222 1.950 1.00 96.31 155 ILE A CA 1
ATOM 1299 C C . ILE A 1 155 ? -6.773 1.930 0.836 1.00 96.31 155 ILE A C 1
ATOM 1301 O O . ILE A 1 155 ? -7.402 2.528 -0.026 1.00 96.31 155 ILE A O 1
ATOM 1305 N N . ASP A 1 156 ? -5.448 1.866 0.831 1.00 94.62 156 ASP A N 1
ATOM 1306 C CA . ASP A 1 156 ? -4.636 2.464 -0.232 1.00 94.62 156 ASP A CA 1
ATOM 1307 C C . ASP A 1 156 ? -3.918 1.370 -1.020 1.00 94.62 156 ASP A C 1
ATOM 1309 O O . ASP A 1 156 ? -3.260 0.511 -0.427 1.00 94.62 156 ASP A O 1
ATOM 1313 N N . LEU A 1 157 ? -3.999 1.440 -2.346 1.00 93.50 157 LEU A N 1
ATOM 1314 C CA . LEU A 1 157 ? -3.126 0.727 -3.269 1.00 93.50 157 LEU A CA 1
ATOM 1315 C C . LEU A 1 157 ? -2.003 1.671 -3.704 1.00 93.50 157 LEU A C 1
ATOM 1317 O O . LEU A 1 157 ? -2.251 2.645 -4.410 1.00 93.50 157 LEU A O 1
ATOM 1321 N N . PHE A 1 158 ? -0.781 1.373 -3.281 1.00 91.25 158 PHE A N 1
ATOM 1322 C CA . PHE A 1 158 ? 0.433 2.073 -3.679 1.00 91.25 158 PHE A CA 1
ATOM 1323 C C . PHE A 1 158 ? 1.122 1.306 -4.803 1.00 91.25 158 PHE A C 1
ATOM 1325 O O . PHE A 1 158 ? 1.564 0.173 -4.606 1.00 91.25 158 PHE A O 1
ATOM 1332 N N . GLU A 1 159 ? 1.252 1.947 -5.956 1.00 88.81 159 GLU A N 1
ATOM 1333 C CA . GLU A 1 159 ? 1.835 1.386 -7.169 1.00 88.81 159 GLU A CA 1
ATOM 1334 C C . GLU A 1 159 ? 3.135 2.132 -7.489 1.00 88.81 159 GLU A C 1
ATOM 1336 O O . GLU A 1 159 ? 3.150 3.349 -7.704 1.00 88.81 159 GLU A O 1
ATOM 1341 N N . ASP A 1 160 ? 4.248 1.401 -7.506 1.00 83.62 160 ASP A N 1
ATOM 1342 C CA . ASP A 1 160 ? 5.513 1.921 -8.009 1.00 83.62 160 ASP A CA 1
ATOM 1343 C C . ASP A 1 160 ? 5.581 1.772 -9.519 1.00 83.62 160 ASP A C 1
ATOM 1345 O O . ASP A 1 160 ? 5.856 0.695 -10.046 1.00 83.62 160 ASP A O 1
ATOM 1349 N N . LEU A 1 161 ? 5.346 2.888 -10.199 1.00 82.00 161 LEU A N 1
ATOM 1350 C CA . LEU A 1 161 ? 5.308 2.955 -11.649 1.00 82.00 161 LEU A CA 1
ATOM 1351 C C . LEU A 1 161 ? 6.620 3.480 -12.235 1.00 82.00 161 LEU A C 1
ATOM 1353 O O . LEU A 1 161 ? 6.704 3.725 -13.440 1.00 82.00 161 LEU A O 1
ATOM 1357 N N . ARG A 1 162 ? 7.676 3.614 -11.421 1.00 76.69 162 ARG A N 1
ATOM 1358 C CA . ARG A 1 162 ? 9.028 3.828 -11.944 1.00 76.69 162 ARG A CA 1
ATOM 1359 C C . ARG A 1 162 ? 9.347 2.688 -12.894 1.00 76.69 162 ARG A C 1
ATOM 1361 O O . ARG A 1 162 ? 9.203 1.530 -12.526 1.00 76.69 162 ARG A O 1
ATOM 1368 N N . ASP A 1 163 ? 9.761 3.029 -14.109 1.00 76.31 163 ASP A N 1
ATOM 1369 C CA . ASP A 1 163 ? 10.013 2.076 -15.193 1.00 76.31 163 ASP A CA 1
ATOM 1370 C C . ASP A 1 163 ? 8.766 1.444 -15.838 1.00 76.31 163 ASP A C 1
ATOM 1372 O O . ASP A 1 163 ? 8.911 0.473 -16.589 1.00 76.31 163 ASP A O 1
ATOM 1376 N N . SER A 1 164 ? 7.562 1.960 -15.576 1.00 80.94 164 SER A N 1
ATOM 1377 C CA . SER A 1 164 ? 6.362 1.573 -16.327 1.00 80.94 164 SER A CA 1
ATOM 1378 C C . SER A 1 164 ? 6.350 2.199 -17.721 1.00 80.94 164 SER A C 1
ATOM 1380 O O . SER A 1 164 ? 6.976 3.225 -17.994 1.00 80.94 164 SER A O 1
ATOM 1382 N N . PHE A 1 165 ? 5.637 1.545 -18.627 1.00 79.56 165 PHE A N 1
ATOM 1383 C CA . PHE A 1 165 ? 5.310 2.075 -19.942 1.00 79.56 165 PHE A CA 1
ATOM 1384 C C . PHE A 1 165 ? 3.947 2.753 -19.885 1.00 79.56 165 PHE A C 1
ATOM 1386 O O . PHE A 1 165 ? 3.165 2.457 -18.993 1.00 79.56 165 PHE A O 1
ATOM 1393 N N . TYR A 1 166 ? 3.660 3.639 -20.831 1.00 77.25 166 TYR A N 1
ATOM 1394 C CA . TYR A 1 166 ? 2.346 4.262 -20.963 1.00 77.25 166 TYR A CA 1
ATOM 1395 C C . TYR A 1 166 ? 1.840 4.065 -22.383 1.00 77.25 166 TYR A C 1
ATOM 1397 O O . TYR A 1 166 ? 2.638 3.911 -23.316 1.00 77.25 166 TYR A O 1
ATOM 1405 N N . ASP A 1 167 ? 0.520 4.053 -22.531 1.00 71.00 167 ASP A N 1
ATOM 1406 C CA . ASP A 1 167 ? -0.113 4.195 -23.837 1.00 71.00 167 ASP A CA 1
ATOM 1407 C C . ASP A 1 167 ? -0.091 5.666 -24.305 1.00 71.00 167 ASP A C 1
ATOM 1409 O O . ASP A 1 167 ? 0.400 6.559 -23.606 1.00 71.00 167 ASP A O 1
ATOM 1413 N N . VAL A 1 168 ? -0.620 5.924 -25.502 1.00 66.94 168 VAL A N 1
ATOM 1414 C CA . VAL A 1 168 ? -0.685 7.240 -26.158 1.00 66.94 168 VAL A CA 1
ATOM 1415 C C . VAL A 1 168 ? -1.357 8.324 -25.317 1.00 66.94 168 VAL A C 1
ATOM 1417 O O . VAL A 1 168 ? -1.075 9.504 -25.515 1.00 66.94 168 VAL A O 1
ATOM 1420 N N . ASP A 1 169 ? -2.222 7.938 -24.381 1.00 66.56 169 ASP A N 1
ATOM 1421 C CA . ASP A 1 169 ? -2.970 8.852 -23.520 1.00 66.56 169 ASP A CA 1
ATOM 1422 C C . ASP A 1 169 ? -2.230 9.263 -22.240 1.00 66.56 169 ASP A C 1
ATOM 1424 O O . ASP A 1 169 ? -2.686 10.179 -21.559 1.00 66.56 169 ASP A O 1
ATOM 1428 N N . PHE A 1 170 ? -1.098 8.625 -21.914 1.00 66.44 170 PHE A N 1
ATOM 1429 C CA . PHE A 1 170 ? -0.354 8.821 -20.661 1.00 66.44 170 PHE A CA 1
ATOM 1430 C C . PHE A 1 170 ? -1.175 8.612 -19.373 1.00 66.44 170 PHE A C 1
ATOM 1432 O O . PHE A 1 170 ? -0.712 8.961 -18.289 1.00 66.44 170 PHE A O 1
ATOM 1439 N N . GLN A 1 171 ? -2.361 8.008 -19.460 1.00 66.06 171 GLN A N 1
ATOM 1440 C CA . GLN A 1 171 ? -3.239 7.743 -18.315 1.00 66.06 171 GLN A CA 1
ATOM 1441 C C . GLN A 1 171 ? -3.170 6.286 -17.865 1.00 66.06 171 GLN A C 1
ATOM 1443 O O . GLN A 1 171 ? -3.389 5.992 -16.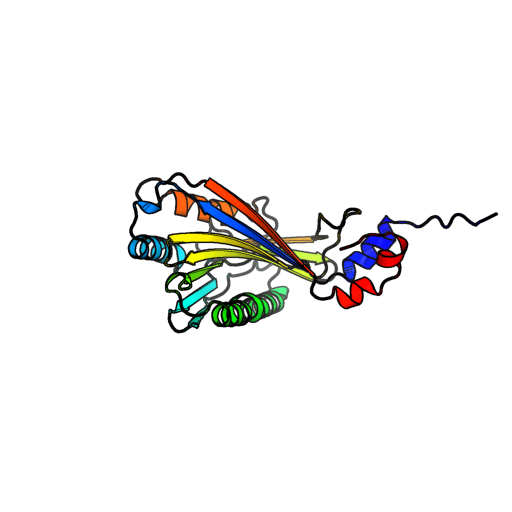690 1.00 66.06 171 GLN A O 1
ATOM 1448 N N . HIS A 1 172 ? -2.829 5.382 -18.784 1.00 72.06 172 HIS A N 1
ATOM 1449 C CA . HIS A 1 172 ? -2.820 3.945 -18.534 1.00 72.06 172 HIS A CA 1
ATOM 1450 C C . HIS A 1 172 ? -1.385 3.399 -18.506 1.00 72.06 172 HIS A C 1
ATOM 1452 O O . HIS A 1 172 ? -0.855 2.983 -19.544 1.00 72.06 172 HIS A O 1
ATOM 1458 N N . PRO A 1 173 ? -0.718 3.413 -17.334 1.00 76.50 173 PRO A N 1
ATOM 1459 C CA . PRO A 1 173 ? 0.577 2.777 -17.181 1.00 76.50 173 PRO A CA 1
ATOM 1460 C C . PRO A 1 173 ? 0.437 1.254 -17.289 1.00 76.50 173 PRO A C 1
ATOM 1462 O O . PRO A 1 173 ? -0.530 0.666 -16.805 1.00 76.50 173 PRO A O 1
ATOM 1465 N N . TYR A 1 174 ? 1.430 0.601 -17.882 1.00 75.94 174 TYR A N 1
ATOM 1466 C CA . TYR A 1 174 ? 1.521 -0.851 -17.955 1.00 75.94 174 TYR A CA 1
ATOM 1467 C C . TYR A 1 174 ? 2.964 -1.332 -17.790 1.00 75.94 174 TYR A C 1
ATOM 1469 O O . TYR A 1 174 ? 3.934 -0.682 -18.190 1.00 75.94 174 TYR A O 1
ATOM 1477 N N . THR A 1 175 ? 3.115 -2.521 -17.224 1.00 76.06 175 THR A N 1
ATOM 1478 C CA . THR A 1 175 ? 4.391 -3.215 -17.049 1.00 76.06 175 THR A CA 1
ATOM 1479 C C . THR A 1 175 ? 4.517 -4.333 -18.085 1.00 76.06 175 THR A C 1
ATOM 1481 O O . THR A 1 175 ? 3.558 -5.025 -18.427 1.00 76.06 175 THR A O 1
ATOM 1484 N N . LYS A 1 176 ? 5.722 -4.516 -18.641 1.00 78.50 176 LYS A N 1
ATOM 1485 C CA . LYS A 1 176 ? 6.033 -5.669 -19.507 1.00 78.50 176 LYS A CA 1
ATOM 1486 C C . LYS A 1 176 ? 6.529 -6.818 -18.636 1.00 78.50 176 LYS A C 1
ATOM 1488 O O . LYS A 1 176 ? 7.738 -7.026 -18.514 1.00 78.50 176 LYS A O 1
ATOM 1493 N N . THR A 1 177 ? 5.581 -7.501 -18.012 1.00 79.44 177 THR A N 1
ATOM 1494 C CA . THR A 1 177 ? 5.821 -8.492 -16.959 1.00 79.44 177 THR A CA 1
ATOM 1495 C C . THR A 1 177 ? 6.167 -9.867 -17.535 1.00 79.44 177 THR A C 1
ATOM 1497 O O . THR A 1 177 ? 5.557 -10.309 -18.505 1.00 79.44 177 THR A O 1
ATOM 1500 N N . ILE A 1 178 ? 7.168 -10.528 -16.949 1.00 84.06 178 ILE A N 1
ATOM 1501 C CA . ILE A 1 178 ? 7.612 -11.888 -17.290 1.00 84.06 178 ILE A CA 1
ATOM 1502 C C . ILE A 1 178 ? 7.190 -12.927 -16.247 1.00 84.06 178 ILE A C 1
ATOM 1504 O O . ILE A 1 178 ? 7.071 -14.094 -16.592 1.00 84.06 178 ILE A O 1
ATOM 1508 N N . ALA A 1 179 ? 6.979 -12.508 -14.997 1.00 84.19 179 ALA A N 1
ATOM 1509 C CA . ALA A 1 179 ? 6.513 -13.358 -13.906 1.00 84.19 179 ALA A CA 1
ATOM 1510 C C . ALA A 1 179 ? 5.900 -12.501 -12.790 1.00 84.19 179 ALA A C 1
ATOM 1512 O O . ALA A 1 179 ? 6.244 -11.322 -12.644 1.00 84.19 179 ALA A O 1
ATOM 1513 N N . LYS A 1 180 ? 5.020 -13.092 -11.981 1.00 86.56 180 LYS A N 1
ATOM 1514 C CA . LYS A 1 180 ? 4.379 -12.425 -10.838 1.00 86.56 180 LYS A CA 1
ATOM 1515 C C . LYS A 1 180 ? 4.442 -13.286 -9.580 1.00 86.56 180 LYS A C 1
ATOM 1517 O O . LYS A 1 180 ? 4.244 -14.497 -9.645 1.00 86.56 180 LYS A O 1
ATOM 1522 N N . LEU A 1 181 ? 4.669 -12.657 -8.427 1.00 86.69 181 LEU A N 1
ATOM 1523 C CA . LEU A 1 181 ? 4.547 -13.295 -7.117 1.00 86.69 181 LEU A CA 1
ATOM 1524 C C . LEU A 1 181 ? 3.376 -12.737 -6.349 1.00 86.69 181 LEU A C 1
ATOM 1526 O O . LEU A 1 181 ? 3.312 -11.543 -6.051 1.00 86.69 181 LEU A O 1
ATOM 1530 N N . PHE A 1 182 ? 2.523 -13.655 -5.932 1.00 83.38 182 PHE A N 1
ATOM 1531 C CA . PHE A 1 182 ? 1.294 -13.364 -5.227 1.00 83.38 182 PHE A CA 1
ATOM 1532 C C . PHE A 1 182 ? 1.420 -13.808 -3.785 1.00 83.38 182 PHE A C 1
ATOM 1534 O O . PHE A 1 182 ? 1.790 -14.961 -3.546 1.00 83.38 182 PHE A O 1
ATOM 1541 N N . PRO A 1 183 ? 1.106 -12.946 -2.813 1.00 81.88 183 PRO A N 1
ATOM 1542 C CA . PRO A 1 183 ? 0.946 -13.414 -1.454 1.00 81.88 183 PRO A CA 1
ATOM 1543 C C . PRO A 1 183 ? -0.248 -14.366 -1.395 1.00 81.88 183 PRO A C 1
ATOM 1545 O O . PRO A 1 183 ? -1.387 -13.979 -1.640 1.00 81.88 183 PRO A O 1
ATOM 1548 N N . ASP A 1 184 ? 0.008 -15.633 -1.100 1.00 77.69 184 ASP A N 1
ATOM 1549 C CA . ASP A 1 184 ? -1.033 -16.646 -0.997 1.00 77.69 184 ASP A CA 1
ATOM 1550 C C . ASP A 1 184 ? -1.706 -16.603 0.385 1.00 77.69 184 ASP A C 1
ATOM 1552 O O . ASP A 1 184 ? -1.258 -17.241 1.338 1.00 77.69 184 ASP A O 1
ATOM 1556 N N . PHE A 1 185 ? -2.799 -15.843 0.499 1.00 72.56 185 PHE A N 1
ATOM 1557 C CA . PHE A 1 185 ? -3.575 -15.703 1.742 1.00 72.56 185 PHE A CA 1
ATOM 1558 C C . PHE A 1 185 ? -4.251 -17.004 2.190 1.00 72.56 185 PHE A C 1
ATOM 1560 O O . PHE A 1 185 ? -4.615 -17.135 3.360 1.00 72.56 185 PHE A O 1
ATOM 1567 N N . LYS A 1 186 ? -4.432 -17.974 1.283 1.00 68.62 186 LYS A N 1
ATOM 1568 C CA . LYS A 1 186 ? -5.018 -19.279 1.616 1.00 68.62 186 LYS A CA 1
ATOM 1569 C C . LYS A 1 186 ? -3.989 -20.168 2.314 1.00 68.62 186 LYS A C 1
ATOM 1571 O O . LYS A 1 186 ? -4.356 -20.983 3.165 1.00 68.62 186 LYS A O 1
ATOM 1576 N N . LYS A 1 187 ? -2.701 -20.012 1.991 1.00 67.25 187 LYS A N 1
ATOM 1577 C CA . LYS A 1 187 ? -1.621 -20.768 2.628 1.00 67.25 187 LYS A CA 1
ATOM 1578 C C . LYS A 1 187 ? -1.201 -20.131 3.955 1.00 67.25 187 LYS A C 1
ATOM 1580 O O . LYS A 1 187 ? -0.902 -18.948 4.065 1.00 67.25 187 LYS A O 1
ATOM 1585 N N . ARG A 1 188 ? -1.105 -20.957 5.001 1.00 64.81 188 ARG A N 1
ATOM 1586 C CA . ARG A 1 188 ? -0.723 -20.513 6.358 1.00 64.81 188 ARG A CA 1
ATOM 1587 C C . ARG A 1 188 ? 0.781 -20.258 6.539 1.00 64.81 188 ARG A C 1
ATOM 1589 O O . ARG A 1 188 ? 1.188 -19.706 7.556 1.00 64.81 188 ARG A O 1
ATOM 1596 N N . ASN A 1 189 ? 1.616 -20.668 5.587 1.00 71.12 189 ASN A N 1
ATOM 1597 C CA . ASN A 1 189 ? 3.080 -20.697 5.695 1.00 71.12 189 ASN A CA 1
ATOM 1598 C C . ASN A 1 189 ? 3.781 -19.397 5.246 1.00 71.12 189 ASN A C 1
ATOM 1600 O O . ASN A 1 189 ? 5.002 -19.412 5.087 1.00 71.12 189 ASN A O 1
ATOM 1604 N N . LYS A 1 190 ? 3.044 -18.288 5.060 1.00 81.81 190 LYS A N 1
ATOM 1605 C CA . LYS A 1 190 ? 3.599 -16.988 4.633 1.00 81.81 190 LYS A CA 1
ATOM 1606 C C . LYS A 1 190 ? 4.464 -17.121 3.376 1.00 81.81 190 LYS A C 1
ATOM 1608 O O . LYS A 1 190 ? 5.606 -16.666 3.367 1.00 81.81 190 LYS A O 1
ATOM 1613 N N . SER A 1 191 ? 3.968 -17.810 2.351 1.00 84.31 191 SER A N 1
ATOM 1614 C CA . SER A 1 191 ? 4.707 -18.013 1.104 1.00 84.31 191 SER A CA 1
ATOM 1615 C C . SER A 1 191 ? 4.032 -17.334 -0.072 1.00 84.31 191 SER A C 1
ATOM 1617 O O . SER A 1 191 ? 2.808 -17.379 -0.198 1.00 84.31 191 SER A O 1
ATOM 1619 N N . TYR A 1 192 ? 4.838 -16.774 -0.962 1.00 86.69 192 TYR A N 1
ATOM 1620 C CA . TYR A 1 192 ? 4.361 -16.362 -2.271 1.00 86.69 192 TYR A CA 1
ATOM 1621 C C . TYR A 1 192 ? 4.041 -17.576 -3.160 1.00 86.69 192 TYR A C 1
ATOM 1623 O O . TYR A 1 192 ? 4.631 -18.646 -3.004 1.00 86.69 192 TYR A O 1
ATOM 1631 N N . SER A 1 193 ? 3.131 -17.387 -4.112 1.00 83.25 193 SER A N 1
ATOM 1632 C CA . SER A 1 193 ? 2.858 -18.299 -5.228 1.00 83.25 193 SER A CA 1
ATOM 1633 C C . SER A 1 193 ? 3.242 -17.608 -6.544 1.00 83.25 193 SER A C 1
ATOM 1635 O O . SER A 1 193 ? 3.044 -16.401 -6.676 1.00 83.25 193 SER A O 1
ATOM 1637 N N . LEU A 1 194 ? 3.809 -18.352 -7.498 1.00 82.50 194 LEU A N 1
ATOM 1638 C CA . LEU A 1 194 ? 4.235 -17.847 -8.811 1.00 82.50 194 LEU A CA 1
ATOM 1639 C C . LEU A 1 194 ? 3.081 -17.931 -9.828 1.00 82.50 194 LEU A C 1
ATOM 1641 O O . LEU A 1 194 ? 2.371 -18.933 -9.843 1.00 82.50 194 LEU A O 1
ATOM 1645 N N . ASP A 1 195 ? 2.901 -16.892 -10.652 1.00 70.62 195 ASP A N 1
ATOM 1646 C CA . ASP A 1 195 ? 2.011 -16.853 -11.833 1.00 70.62 195 ASP A CA 1
ATOM 1647 C C . ASP A 1 195 ? 0.560 -17.333 -11.600 1.00 70.62 195 ASP A C 1
ATOM 1649 O O . ASP A 1 195 ? -0.087 -17.919 -12.467 1.00 70.62 195 ASP A O 1
ATOM 1653 N N . SER A 1 196 ? 0.016 -17.043 -10.415 1.00 62.88 196 SER A N 1
ATOM 1654 C CA . SER A 1 196 ? -1.404 -17.226 -10.098 1.00 62.88 196 SER A CA 1
ATOM 1655 C C . SER A 1 196 ? -2.290 -16.258 -10.893 1.00 62.88 196 SER A C 1
ATOM 1657 O O . SER A 1 196 ? -1.939 -15.104 -11.126 1.00 62.88 196 SER A O 1
ATOM 1659 N N . SER A 1 197 ? -3.492 -16.697 -11.266 1.00 58.72 197 SER A N 1
ATOM 1660 C CA . SER A 1 197 ? -4.486 -15.870 -11.963 1.00 58.72 197 SER A CA 1
ATOM 1661 C C . SER A 1 197 ? -5.311 -14.959 -11.034 1.00 58.72 197 SER A C 1
ATOM 1663 O O . SER A 1 197 ? -6.251 -14.318 -11.505 1.00 58.72 197 SER A O 1
ATOM 1665 N N . GLN A 1 198 ? -5.024 -14.929 -9.726 1.00 52.84 198 GLN A N 1
ATOM 1666 C CA . GLN A 1 198 ? -5.811 -14.201 -8.716 1.00 52.84 198 GLN A CA 1
ATOM 1667 C C . GLN A 1 198 ? -5.001 -13.058 -8.082 1.00 52.84 198 GLN A C 1
ATOM 1669 O O . GLN A 1 198 ? -3.799 -13.175 -7.855 1.00 52.84 198 GLN A O 1
ATOM 1674 N N . GLN A 1 199 ? -5.659 -11.907 -7.946 1.00 63.09 199 GLN A N 1
ATOM 1675 C CA . GLN A 1 199 ? -5.109 -10.581 -8.259 1.00 63.09 199 GLN A CA 1
ATOM 1676 C C . GLN A 1 199 ? -4.803 -9.761 -6.988 1.00 63.09 199 GLN A C 1
ATOM 1678 O O . GLN A 1 199 ? -5.035 -10.222 -5.876 1.00 63.09 199 GLN A O 1
ATOM 1683 N N . LEU A 1 200 ? -4.341 -8.508 -7.125 1.00 62.47 200 LEU A N 1
ATOM 1684 C CA . LEU A 1 200 ? -4.379 -7.499 -6.040 1.00 62.47 200 LEU A CA 1
ATOM 1685 C C . LEU A 1 200 ? -5.757 -7.427 -5.358 1.00 62.47 200 LEU A C 1
ATOM 1687 O O . LEU A 1 200 ? -5.855 -7.160 -4.156 1.00 62.47 200 LEU A O 1
ATOM 1691 N N . ASP A 1 201 ? -6.798 -7.743 -6.126 1.00 71.69 201 ASP A N 1
ATOM 1692 C CA . ASP A 1 201 ? -8.165 -7.918 -5.666 1.00 71.69 201 ASP A CA 1
ATOM 1693 C C . ASP A 1 201 ? -8.285 -8.931 -4.531 1.00 71.69 201 ASP A C 1
ATOM 1695 O O . ASP A 1 201 ? -9.145 -8.750 -3.687 1.00 71.69 201 ASP A O 1
ATOM 1699 N N . ASP A 1 202 ? -7.434 -9.951 -4.421 1.00 77.19 202 ASP A N 1
ATOM 1700 C CA . ASP A 1 202 ? -7.525 -10.921 -3.326 1.00 77.19 202 ASP A CA 1
ATOM 1701 C C . ASP A 1 202 ? -7.251 -10.262 -1.971 1.00 77.19 202 ASP A C 1
ATOM 1703 O O . ASP A 1 202 ? -7.996 -10.486 -1.015 1.00 77.19 202 ASP A O 1
ATOM 1707 N N . ILE A 1 203 ? -6.231 -9.398 -1.888 1.00 81.94 203 ILE A N 1
ATOM 1708 C CA . ILE A 1 203 ? -5.904 -8.658 -0.657 1.00 81.94 203 ILE A CA 1
ATOM 1709 C C . ILE A 1 203 ? -6.992 -7.632 -0.371 1.00 81.94 203 ILE A C 1
ATOM 1711 O O . ILE A 1 203 ? -7.495 -7.537 0.749 1.00 81.94 203 ILE A O 1
ATOM 1715 N N . LEU A 1 204 ? -7.366 -6.866 -1.397 1.00 86.44 204 LEU A N 1
ATOM 1716 C CA . LEU A 1 204 ? -8.365 -5.813 -1.290 1.00 86.44 204 LEU A CA 1
ATOM 1717 C C . LEU A 1 204 ? -9.733 -6.385 -0.887 1.00 86.44 204 LEU A C 1
ATOM 1719 O O . LEU A 1 204 ? -10.349 -5.899 0.060 1.00 86.44 204 LEU A O 1
ATOM 1723 N N . ASN A 1 205 ? -10.182 -7.451 -1.548 1.00 86.38 205 ASN A N 1
ATOM 1724 C CA . ASN A 1 205 ? -11.433 -8.150 -1.258 1.00 86.38 205 ASN A CA 1
ATOM 1725 C C . ASN A 1 205 ? -11.387 -8.829 0.105 1.00 86.38 205 ASN A C 1
ATOM 1727 O O . ASN A 1 205 ? -12.386 -8.792 0.821 1.00 86.38 205 ASN A O 1
ATOM 1731 N N . TYR A 1 206 ? -10.248 -9.410 0.495 1.00 87.25 206 TYR A N 1
ATOM 1732 C CA . TYR A 1 206 ? -10.075 -9.949 1.841 1.00 87.25 206 TYR A CA 1
ATOM 1733 C C . TYR A 1 206 ? -10.287 -8.860 2.897 1.00 87.25 206 TYR A C 1
ATOM 1735 O O . TYR A 1 206 ? -11.124 -9.026 3.783 1.00 87.25 206 TYR A O 1
ATOM 1743 N N . ILE A 1 207 ? -9.607 -7.714 2.767 1.00 91.19 207 ILE A N 1
ATOM 1744 C CA . ILE A 1 207 ? -9.767 -6.589 3.697 1.00 91.19 207 ILE A CA 1
ATOM 1745 C C . ILE A 1 207 ? -11.226 -6.118 3.714 1.00 91.19 207 ILE A C 1
ATOM 1747 O O . ILE A 1 207 ? -11.814 -6.006 4.788 1.00 91.19 207 ILE A O 1
ATOM 1751 N N . LYS A 1 208 ? -11.842 -5.895 2.546 1.00 90.94 208 LYS A N 1
ATOM 1752 C CA . LYS A 1 208 ? -13.245 -5.459 2.437 1.00 90.94 208 LYS A CA 1
ATOM 1753 C C . LYS A 1 208 ? -14.211 -6.446 3.092 1.00 90.94 208 LYS A C 1
ATOM 1755 O O . LYS A 1 208 ? -15.129 -6.024 3.796 1.00 90.94 208 LYS A O 1
ATOM 1760 N N . LYS A 1 209 ? -14.000 -7.752 2.911 1.00 90.62 209 LYS A N 1
ATOM 1761 C CA . LYS A 1 209 ? -14.806 -8.809 3.535 1.00 90.62 209 LYS A CA 1
ATOM 1762 C C . LYS A 1 209 ? -14.661 -8.793 5.055 1.00 90.62 209 LYS A C 1
ATOM 1764 O O . LYS A 1 209 ? -15.662 -8.833 5.766 1.00 90.62 209 LYS A O 1
ATOM 1769 N N . GLU A 1 210 ? -13.432 -8.697 5.553 1.00 91.56 210 GLU A N 1
ATOM 1770 C CA . GLU A 1 210 ? -13.159 -8.626 6.988 1.00 91.56 210 GLU A CA 1
ATOM 1771 C C . GLU A 1 210 ? -13.767 -7.373 7.627 1.00 91.56 210 GLU A C 1
ATOM 1773 O O . GLU A 1 210 ? -14.374 -7.472 8.695 1.00 91.56 210 GLU A O 1
ATOM 1778 N N . LEU A 1 211 ? -13.683 -6.219 6.959 1.00 92.62 211 LEU A N 1
ATOM 1779 C CA . LEU A 1 211 ? -14.340 -4.989 7.400 1.00 92.62 211 LEU A CA 1
ATOM 1780 C C . LEU A 1 211 ? -15.869 -5.126 7.382 1.00 92.62 211 LEU A C 1
ATOM 1782 O O . LEU A 1 211 ? -16.523 -4.762 8.354 1.00 92.62 211 LEU A O 1
ATOM 1786 N N . SER A 1 212 ? -16.440 -5.719 6.332 1.00 90.56 212 SER A N 1
ATOM 1787 C CA . SER A 1 212 ? -17.892 -5.938 6.226 1.00 90.56 212 SER A CA 1
ATOM 1788 C C . SER A 1 212 ? -18.415 -6.903 7.295 1.00 90.56 212 SER A C 1
ATOM 1790 O O . SER A 1 212 ? -19.572 -6.823 7.680 1.00 90.56 212 SER A O 1
ATOM 1792 N N . SER A 1 213 ? -17.572 -7.799 7.821 1.00 89.81 213 SER A N 1
ATOM 1793 C CA . SER A 1 213 ? -17.944 -8.736 8.894 1.00 89.81 213 SER A CA 1
ATOM 1794 C C . SER A 1 213 ? -18.050 -8.098 10.287 1.00 89.81 213 SER A C 1
ATOM 1796 O O . SER A 1 213 ? -18.483 -8.753 11.240 1.00 89.81 213 SER A O 1
ATOM 1798 N N . ILE A 1 214 ? -17.627 -6.839 10.443 1.00 88.44 214 ILE A N 1
ATOM 1799 C CA . ILE A 1 214 ? -17.636 -6.150 11.735 1.00 88.44 214 ILE A CA 1
ATOM 1800 C C . ILE A 1 214 ? -19.074 -6.043 12.253 1.00 88.44 214 ILE A C 1
ATOM 1802 O O . ILE A 1 214 ? -20.008 -5.779 11.505 1.00 88.44 214 ILE A O 1
ATOM 1806 N N . SER A 1 215 ? -19.248 -6.251 13.561 1.00 76.75 215 SER A N 1
ATOM 1807 C CA . SER A 1 215 ? -20.528 -6.083 14.263 1.00 76.75 215 SER A CA 1
ATOM 1808 C C . SER A 1 215 ? -21.704 -6.904 13.705 1.00 76.75 215 SER A C 1
ATOM 1810 O O . SER A 1 215 ? -22.851 -6.489 13.836 1.00 76.75 215 SER A O 1
ATOM 1812 N N . GLY A 1 216 ? -21.430 -8.076 13.120 1.00 76.31 216 GLY A N 1
ATOM 1813 C CA . GLY A 1 216 ? -22.460 -8.977 12.587 1.00 76.31 216 GLY A CA 1
ATOM 1814 C C . GLY A 1 216 ? -22.875 -8.694 11.140 1.00 76.31 216 GLY A C 1
ATOM 1815 O O . GLY A 1 216 ? -23.801 -9.337 10.655 1.00 76.31 216 GLY A O 1
ATOM 1816 N N . GLY A 1 217 ? -22.178 -7.786 10.449 1.00 83.25 217 GLY A N 1
ATOM 1817 C CA . GLY A 1 217 ? -22.457 -7.425 9.062 1.00 83.25 217 GLY A CA 1
ATOM 1818 C C . GLY A 1 217 ? -22.737 -5.934 8.927 1.00 83.25 217 GLY A C 1
ATOM 1819 O O . GLY A 1 217 ? -23.845 -5.495 9.217 1.00 83.25 217 GLY A O 1
ATOM 1820 N N . ILE A 1 218 ? -21.751 -5.163 8.469 1.00 84.94 218 ILE A N 1
ATOM 1821 C CA . ILE A 1 218 ? -21.936 -3.766 8.065 1.00 84.94 218 ILE A CA 1
ATOM 1822 C C . ILE A 1 218 ? -21.883 -3.658 6.546 1.00 84.94 218 ILE A C 1
ATOM 1824 O O . ILE A 1 218 ? -21.000 -4.220 5.894 1.00 84.94 218 ILE A O 1
ATOM 1828 N N . GLN A 1 219 ? -22.818 -2.906 5.970 1.00 86.25 219 GLN A N 1
ATOM 1829 C CA . GLN A 1 219 ? -22.778 -2.600 4.548 1.00 86.25 219 GLN A CA 1
ATOM 1830 C C . GLN A 1 219 ? -21.808 -1.443 4.313 1.00 86.25 219 GLN A C 1
ATOM 1832 O O . GLN A 1 219 ? -22.062 -0.312 4.735 1.00 86.25 219 GLN A O 1
ATOM 1837 N N .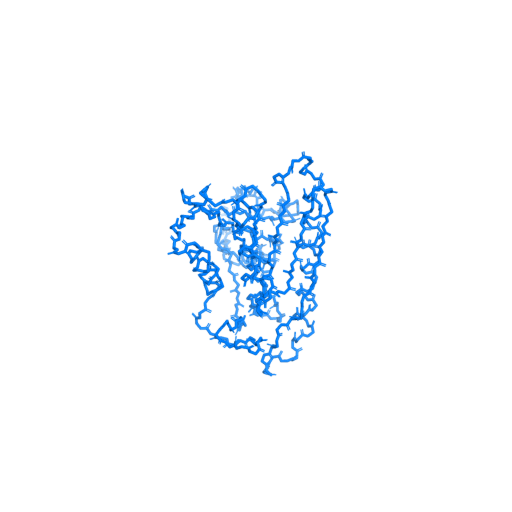 LEU A 1 220 ? -20.693 -1.729 3.643 1.00 87.69 220 LEU A N 1
ATOM 1838 C CA . LEU A 1 220 ? -19.699 -0.732 3.258 1.00 87.69 220 LEU A CA 1
ATOM 1839 C C . LEU A 1 220 ? -19.923 -0.309 1.806 1.00 87.69 220 LEU A C 1
ATOM 1841 O O . LEU A 1 220 ? -20.060 -1.136 0.910 1.00 87.69 220 LEU A O 1
ATOM 1845 N N . SER A 1 221 ? -19.951 0.998 1.588 1.00 88.69 221 SER A N 1
ATOM 1846 C CA . SER A 1 221 ? -19.826 1.635 0.282 1.00 88.69 221 SER A CA 1
ATOM 1847 C C . SER A 1 221 ? -18.399 2.133 0.105 1.00 88.69 221 SER A C 1
ATOM 1849 O O . SER A 1 221 ? -17.745 2.518 1.076 1.00 88.69 221 SER A O 1
ATOM 1851 N N . GLU A 1 222 ? -17.923 2.178 -1.133 1.00 90.75 222 GLU A N 1
ATOM 1852 C CA . GLU A 1 222 ? -16.588 2.677 -1.447 1.00 90.75 222 GLU A CA 1
ATOM 1853 C C . GLU A 1 222 ? -16.635 3.978 -2.245 1.00 90.75 222 GLU A C 1
ATOM 1855 O O . GLU A 1 222 ? -17.449 4.157 -3.154 1.00 90.75 222 GLU A O 1
ATOM 1860 N N . ARG A 1 223 ? -15.740 4.906 -1.902 1.00 91.75 223 ARG A N 1
ATOM 1861 C CA . ARG A 1 223 ? -15.397 6.050 -2.751 1.00 91.75 223 ARG A CA 1
ATOM 1862 C C . ARG A 1 223 ? -13.942 5.930 -3.160 1.00 91.75 223 ARG A C 1
ATOM 1864 O O . ARG A 1 223 ? -13.074 5.776 -2.303 1.00 91.75 223 ARG A O 1
ATOM 1871 N N . VAL A 1 224 ? -13.703 5.990 -4.464 1.00 92.19 224 VAL A N 1
ATOM 1872 C CA . VAL A 1 224 ? -12.378 5.799 -5.053 1.00 92.19 224 VAL A CA 1
ATOM 1873 C C . VAL A 1 224 ? -11.797 7.149 -5.434 1.00 92.19 224 VAL A C 1
ATOM 1875 O O . VAL A 1 224 ? -12.471 7.971 -6.055 1.00 92.19 224 VAL A O 1
ATOM 1878 N N . PHE A 1 225 ? -10.545 7.365 -5.058 1.00 90.12 225 PHE A N 1
ATOM 1879 C CA . PHE A 1 225 ? -9.764 8.525 -5.446 1.00 90.12 225 PHE A CA 1
ATOM 1880 C C . PHE A 1 225 ? -8.381 8.073 -5.902 1.00 90.12 225 PHE A C 1
ATOM 1882 O O . PHE A 1 225 ? -7.760 7.236 -5.252 1.00 90.12 225 PHE A O 1
ATOM 1889 N N . THR A 1 226 ? -7.894 8.624 -7.010 1.00 86.50 226 THR A N 1
ATOM 1890 C CA . THR A 1 226 ? -6.601 8.246 -7.584 1.00 86.50 226 THR A CA 1
ATOM 1891 C C . THR A 1 226 ? -5.700 9.465 -7.682 1.00 86.50 226 THR A C 1
ATOM 1893 O O . THR A 1 226 ? -6.097 10.509 -8.195 1.00 86.50 226 THR A O 1
ATOM 1896 N N . LEU A 1 227 ? -4.472 9.314 -7.194 1.00 85.44 227 LEU A N 1
ATOM 1897 C CA . LEU A 1 227 ? -3.424 10.322 -7.228 1.00 85.44 227 LEU A CA 1
ATOM 1898 C C . LEU A 1 227 ? -2.210 9.789 -7.978 1.00 85.44 227 LEU A C 1
ATOM 1900 O O . LEU A 1 227 ? -1.708 8.713 -7.661 1.00 85.44 227 LEU A O 1
ATOM 1904 N N . HIS A 1 228 ? -1.703 10.591 -8.909 1.00 83.06 228 HIS A N 1
ATOM 1905 C CA . HIS A 1 228 ? -0.468 10.331 -9.638 1.00 83.06 228 HIS A CA 1
ATOM 1906 C C . HIS A 1 228 ? 0.605 11.331 -9.191 1.00 83.06 228 HIS A C 1
ATOM 1908 O O . HIS A 1 228 ? 0.400 12.544 -9.220 1.00 83.06 228 HIS A O 1
ATOM 1914 N N . PHE A 1 229 ? 1.762 10.825 -8.769 1.00 82.44 229 PHE A N 1
ATOM 1915 C CA . PHE A 1 229 ? 2.897 11.612 -8.294 1.00 82.44 229 PHE A CA 1
ATOM 1916 C C . PHE A 1 229 ? 4.088 11.443 -9.230 1.00 82.44 229 PHE A C 1
ATOM 1918 O O . PHE A 1 229 ? 4.878 10.509 -9.086 1.00 82.44 229 PHE A O 1
ATOM 1925 N N . ILE A 1 230 ? 4.255 12.383 -10.159 1.00 82.06 230 ILE A N 1
ATOM 1926 C CA . ILE A 1 230 ? 5.394 12.409 -11.084 1.00 82.06 230 ILE A CA 1
ATOM 1927 C C . ILE A 1 230 ? 6.546 13.190 -10.446 1.00 82.06 230 ILE A C 1
ATOM 1929 O O . ILE A 1 230 ? 6.558 14.419 -10.370 1.00 82.06 230 ILE A O 1
ATOM 1933 N N . THR A 1 231 ? 7.551 12.458 -9.978 1.00 82.06 231 THR A N 1
ATOM 1934 C CA . THR A 1 231 ? 8.639 12.997 -9.145 1.00 82.06 231 THR A CA 1
ATOM 1935 C C . THR A 1 231 ? 9.722 13.745 -9.919 1.00 82.06 231 THR A C 1
ATOM 1937 O O . THR A 1 231 ? 10.508 14.477 -9.321 1.00 82.06 231 THR A O 1
ATOM 1940 N N . ASN A 1 232 ? 9.767 13.607 -11.244 1.00 84.88 232 ASN A N 1
ATOM 1941 C CA . ASN A 1 232 ? 10.742 14.272 -12.109 1.00 84.88 232 ASN A CA 1
ATOM 1942 C C . ASN A 1 232 ? 10.100 15.213 -13.138 1.00 84.88 232 ASN A C 1
ATOM 1944 O O . ASN A 1 232 ? 10.687 15.475 -14.187 1.00 84.88 232 ASN A O 1
ATOM 1948 N N . MET A 1 233 ? 8.921 15.766 -12.827 1.00 80.69 233 MET A N 1
ATOM 1949 C CA . MET A 1 233 ? 8.152 16.599 -13.759 1.00 80.69 233 MET A CA 1
ATOM 1950 C C . MET A 1 233 ? 8.949 17.788 -14.325 1.00 80.69 233 MET A C 1
ATOM 1952 O O . MET A 1 233 ? 8.859 18.105 -15.508 1.00 80.69 233 MET A O 1
ATOM 1956 N N . LYS A 1 234 ? 9.812 18.414 -13.512 1.00 82.44 234 LYS A N 1
ATOM 1957 C CA . LYS A 1 234 ? 10.688 19.510 -13.968 1.00 82.44 234 LYS A CA 1
ATOM 1958 C C . LYS A 1 234 ? 11.611 19.105 -15.120 1.00 82.44 234 LYS A C 1
ATOM 1960 O O . LYS A 1 234 ? 11.898 19.937 -15.976 1.00 82.44 234 LYS A O 1
ATOM 1965 N N . ASP A 1 235 ? 12.092 17.865 -15.133 1.00 83.38 235 ASP A N 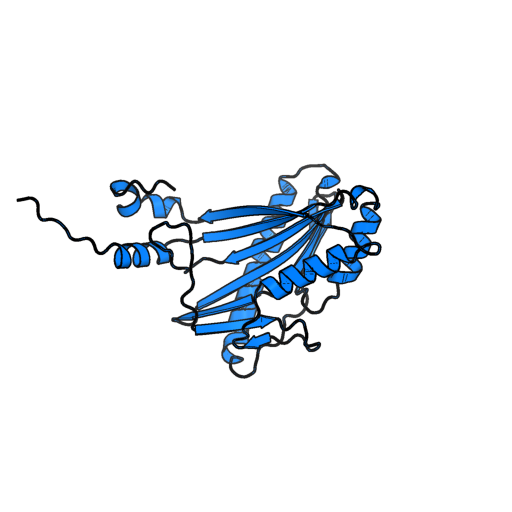1
ATOM 1966 C CA . ASP A 1 235 ? 12.932 17.353 -16.216 1.00 83.38 235 ASP A CA 1
ATOM 1967 C C . ASP A 1 235 ? 12.090 16.886 -17.402 1.00 83.38 235 ASP A C 1
ATOM 1969 O O . ASP A 1 235 ? 12.470 17.136 -18.545 1.00 83.38 235 ASP A O 1
ATOM 1973 N N . MET A 1 236 ? 10.915 16.302 -17.143 1.00 80.56 236 MET A N 1
ATOM 1974 C CA . MET A 1 236 ? 9.959 15.925 -18.190 1.00 80.56 236 MET A CA 1
ATOM 1975 C C . MET A 1 236 ? 9.536 17.139 -19.030 1.00 80.56 236 MET A C 1
ATOM 1977 O O . MET A 1 236 ? 9.613 17.090 -20.257 1.00 80.56 236 MET A O 1
ATOM 1981 N N . ASN A 1 237 ? 9.244 18.274 -18.386 1.00 77.69 237 ASN A N 1
ATOM 1982 C CA . ASN A 1 237 ? 8.855 19.527 -19.048 1.00 77.69 237 ASN A CA 1
ATOM 1983 C C . ASN A 1 237 ? 9.943 20.127 -19.959 1.00 77.69 237 ASN A C 1
ATOM 1985 O O . ASN A 1 237 ? 9.658 20.992 -20.790 1.00 77.69 237 ASN A O 1
ATOM 1989 N N . LYS A 1 238 ? 11.204 19.687 -19.840 1.00 81.94 238 LYS A N 1
ATOM 1990 C CA . LYS A 1 238 ? 12.285 20.129 -20.737 1.00 81.94 238 LYS A CA 1
ATOM 1991 C C . LYS A 1 238 ? 12.253 19.412 -22.087 1.00 81.94 238 LYS A C 1
ATOM 1993 O O . LYS A 1 238 ? 12.826 19.939 -23.042 1.00 81.94 238 LYS A O 1
ATOM 1998 N N . LEU A 1 239 ? 11.610 18.245 -22.184 1.00 77.50 239 LEU A N 1
ATOM 1999 C CA . LEU A 1 239 ? 11.579 17.440 -23.403 1.00 77.50 239 LEU A CA 1
ATOM 2000 C C . LEU A 1 239 ? 10.717 18.115 -24.480 1.00 77.50 239 LEU A C 1
ATOM 2002 O O . LEU A 1 239 ? 9.570 18.483 -24.241 1.00 77.50 239 LEU A O 1
ATOM 2006 N N . GLU A 1 240 ? 11.255 18.219 -25.699 1.00 74.06 240 GLU A N 1
ATOM 2007 C CA . GLU A 1 240 ? 10.579 18.852 -26.847 1.00 74.06 240 GLU A CA 1
ATOM 2008 C C . GLU A 1 240 ? 9.216 18.230 -27.183 1.00 74.06 240 GLU A C 1
ATOM 2010 O O . GLU A 1 240 ? 8.350 18.909 -27.726 1.00 74.06 240 GLU A O 1
ATOM 2015 N N . PHE A 1 241 ? 9.021 16.958 -26.831 1.00 69.75 241 PHE A N 1
ATOM 2016 C CA . PHE A 1 241 ? 7.751 16.242 -26.943 1.00 69.75 241 PHE A CA 1
ATOM 2017 C C . PHE A 1 241 ? 6.610 16.957 -26.195 1.00 69.75 241 PHE A C 1
ATOM 2019 O O . PHE A 1 241 ? 5.613 17.31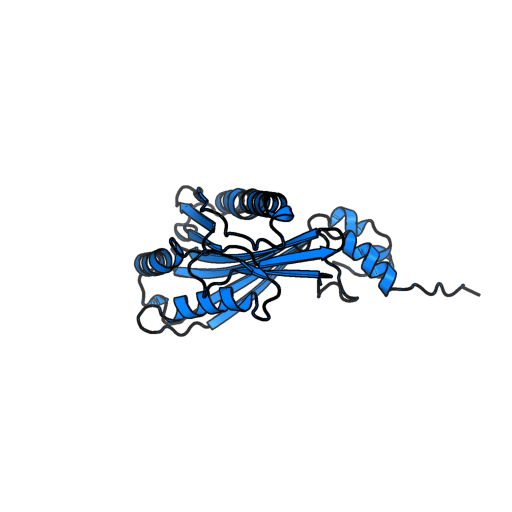1 -26.813 1.00 69.75 241 PHE A O 1
ATOM 2026 N N . PHE A 1 242 ? 6.784 17.286 -24.908 1.00 68.81 242 PHE A N 1
ATOM 2027 C CA . PHE A 1 242 ? 5.744 17.974 -24.124 1.00 68.81 242 PHE A CA 1
ATOM 2028 C C . PHE A 1 242 ? 5.497 19.412 -24.608 1.00 68.81 242 PHE A C 1
ATOM 2030 O O . PHE A 1 242 ? 4.384 19.922 -24.519 1.00 68.81 242 PHE A O 1
ATOM 2037 N N . LYS A 1 243 ? 6.515 20.065 -25.188 1.00 70.56 243 LYS A N 1
ATOM 2038 C CA . LYS A 1 243 ? 6.406 21.445 -25.691 1.00 70.56 243 LYS A CA 1
ATOM 2039 C C . LYS A 1 243 ? 5.689 21.552 -27.035 1.00 70.56 243 LYS A C 1
ATOM 2041 O O . LYS A 1 243 ? 4.886 22.462 -27.224 1.00 70.56 243 LYS A O 1
ATOM 2046 N N . LYS A 1 244 ? 6.019 20.678 -27.993 1.00 64.81 244 LYS A N 1
ATOM 2047 C CA . LYS A 1 244 ? 5.481 20.744 -29.364 1.00 64.81 244 LYS A CA 1
ATOM 2048 C C . LYS A 1 244 ? 4.085 20.160 -29.466 1.00 64.81 244 LYS A C 1
ATOM 2050 O O . LYS A 1 244 ? 3.256 20.701 -30.193 1.00 64.81 244 LYS A O 1
ATOM 2055 N N . ASP A 1 245 ? 3.837 19.100 -28.709 1.00 62.81 245 ASP A N 1
ATOM 2056 C CA . ASP A 1 245 ? 2.651 18.271 -28.891 1.00 62.81 245 ASP A CA 1
ATOM 2057 C C . ASP A 1 245 ? 1.534 18.638 -27.901 1.00 62.81 245 ASP A C 1
ATOM 2059 O O . ASP A 1 245 ? 0.496 17.987 -27.871 1.00 62.81 245 ASP A O 1
ATOM 2063 N N . LYS A 1 246 ? 1.723 19.723 -27.124 1.00 56.16 246 LYS A N 1
ATOM 2064 C CA . LYS A 1 246 ? 0.746 20.295 -26.176 1.00 56.16 246 LYS A CA 1
ATOM 2065 C C . LYS A 1 246 ? 0.141 19.270 -25.211 1.00 56.16 246 LYS A C 1
ATOM 2067 O O . LYS A 1 246 ? -0.969 19.457 -24.715 1.00 56.16 246 LYS A O 1
ATOM 2072 N N . LEU A 1 247 ? 0.880 18.204 -24.922 1.00 56.97 247 LEU A N 1
ATOM 2073 C CA . LEU A 1 247 ? 0.594 17.328 -23.799 1.00 56.97 247 LEU A CA 1
ATOM 2074 C C . LEU A 1 247 ? 0.958 18.125 -22.546 1.00 56.97 247 LEU A C 1
ATOM 2076 O O . LEU A 1 247 ? 2.092 18.107 -22.085 1.00 56.97 247 LEU A O 1
ATOM 2080 N N . TYR A 1 248 ? 0.022 18.944 -22.075 1.00 50.31 248 TYR A N 1
ATOM 2081 C CA . TYR A 1 248 ? 0.156 19.636 -20.805 1.00 50.31 248 TYR A CA 1
ATOM 2082 C C . TYR A 1 248 ? -0.192 18.628 -19.712 1.00 50.31 248 TYR A C 1
ATOM 2084 O O . TYR A 1 248 ? -1.327 18.159 -19.649 1.00 50.31 248 TYR A O 1
ATOM 2092 N N . THR A 1 249 ? 0.798 18.270 -18.903 1.00 48.62 249 THR A N 1
ATOM 2093 C CA . THR A 1 249 ? 0.599 17.580 -17.622 1.00 48.62 249 THR A CA 1
ATOM 2094 C C . THR A 1 249 ? 0.483 18.584 -16.493 1.00 48.62 249 THR A C 1
ATOM 2096 O O . THR A 1 249 ? 1.345 19.498 -16.467 1.00 48.62 249 THR A O 1
#

Radius of gyration: 20.57 Å; chains: 1; bounding box: 42×43×70 Å